Protein AF-A0A3N5J701-F1 (afdb_monomer_lite)

Sequence (202 aa):
VHRLDKETSGLIVVAKSDEAHRKLSSQFEKHDVHKKYIALVWGDVKGQSGEIVLPVGRHPVDRKKMSTKSRHGKDALTLWKVRERYGTATLLDIEIKTGRTHQIRVHLSERGYPVIGDTVYGNASKLQTIKDPALKAEIKSLQRQALHAAQLSFIHPQSGERVVFSAPLPEDLENLRALFRAAAPGYAGESGLQTWQDKLKG

Radius of gyration: 17.41 Å; chains: 1; bounding box: 42×39×50 Å

Foldseek 3Di:
DADDDPQAAEDDDDDPDPLQVVQVVVCQVVLVKKWKKKFKWFAFDPDFKDKQWAFWDQDPPDRVDIESPDPDGHTWMKIWGFQFDLRGITIIIIITSHHDVCRVQRRCLVVVTHFQLDPHSDDPVSLVVDPDPVLSVLSVVRNGGRMYRAKMWHQRSPPRDIDIDGDDRDPSSVVNVVVSCVNRVPRPDRPDPPDDPSPNDD

Structure (mmCIF, N/CA/C/O backbone):
data_AF-A0A3N5J701-F1
#
_entry.id   AF-A0A3N5J701-F1
#
loop_
_atom_site.group_PDB
_atom_site.id
_atom_site.type_symbol
_atom_site.label_atom_id
_atom_site.label_alt_id
_atom_site.label_comp_id
_atom_site.label_asym_id
_atom_site.label_entity_id
_atom_site.label_seq_id
_atom_site.pdbx_PDB_ins_code
_atom_site.Cartn_x
_atom_site.Cartn_y
_atom_site.Cartn_z
_atom_site.occupancy
_atom_site.B_iso_or_equiv
_atom_site.auth_seq_id
_atom_site.auth_comp_id
_atom_site.auth_asym_id
_atom_site.auth_atom_id
_atom_site.pdbx_PDB_model_num
ATOM 1 N N . VAL A 1 1 ? -7.086 -2.256 17.230 1.00 71.94 1 VAL A N 1
ATOM 2 C CA . VAL A 1 1 ? -7.136 -1.001 16.445 1.00 71.94 1 VAL A CA 1
ATOM 3 C C . VAL A 1 1 ? -6.593 -1.178 15.022 1.00 71.94 1 VAL A C 1
ATOM 5 O O . VAL A 1 1 ? -7.426 -1.478 14.191 1.00 71.94 1 VAL A O 1
ATOM 8 N N . HIS A 1 2 ? -5.293 -1.149 14.679 1.00 84.81 2 HIS A N 1
ATOM 9 C CA . HIS A 1 2 ? -4.827 -1.665 13.364 1.00 84.81 2 HIS A CA 1
ATOM 10 C C . HIS A 1 2 ? -3.330 -2.011 13.336 1.00 84.81 2 HIS A C 1
ATOM 12 O O . HIS A 1 2 ? -2.635 -1.819 14.328 1.00 84.81 2 HIS A O 1
ATOM 18 N N . ARG A 1 3 ? -2.842 -2.540 12.205 1.00 89.44 3 ARG A N 1
ATOM 19 C CA . ARG A 1 3 ? -1.417 -2.796 11.931 1.00 89.44 3 ARG A CA 1
ATOM 20 C C . ARG A 1 3 ? -1.045 -2.453 10.486 1.00 89.44 3 ARG A C 1
ATOM 22 O O . ARG A 1 3 ? -1.893 -2.583 9.603 1.00 89.44 3 ARG A O 1
ATOM 29 N N . LEU A 1 4 ? 0.215 -2.101 10.252 1.00 92.12 4 LEU A N 1
ATOM 30 C CA . LEU A 1 4 ? 0.840 -2.140 8.929 1.00 92.12 4 LEU A CA 1
ATOM 31 C C . LEU A 1 4 ? 1.727 -3.384 8.815 1.00 92.12 4 LEU A C 1
ATOM 33 O O . LEU A 1 4 ? 2.116 -3.989 9.819 1.00 92.12 4 LEU A O 1
ATOM 37 N N . ASP A 1 5 ? 2.017 -3.801 7.584 1.00 90.81 5 ASP A N 1
ATOM 38 C CA . ASP A 1 5 ? 3.086 -4.771 7.361 1.00 90.81 5 ASP A CA 1
ATOM 39 C C . ASP A 1 5 ? 4.426 -4.124 7.727 1.00 90.81 5 ASP A C 1
ATOM 41 O O . ASP A 1 5 ? 4.586 -2.920 7.553 1.00 90.81 5 ASP A O 1
ATOM 45 N N . LYS A 1 6 ? 5.387 -4.925 8.209 1.00 88.31 6 LYS A N 1
ATOM 46 C CA . LYS A 1 6 ? 6.670 -4.437 8.751 1.00 88.31 6 LYS A CA 1
ATOM 47 C C . LYS A 1 6 ? 7.359 -3.406 7.845 1.00 88.31 6 LYS A C 1
ATOM 49 O O . LYS A 1 6 ? 7.856 -2.402 8.327 1.00 88.31 6 LYS A O 1
ATOM 54 N N . GLU A 1 7 ? 7.332 -3.660 6.542 1.00 94.56 7 GLU A N 1
ATOM 55 C CA . GLU A 1 7 ? 8.032 -2.871 5.525 1.00 94.56 7 GLU A CA 1
ATOM 56 C C . GLU A 1 7 ? 7.089 -1.898 4.773 1.00 94.56 7 GLU A C 1
ATOM 58 O O . GLU A 1 7 ? 7.379 -1.431 3.674 1.00 94.56 7 GLU A O 1
ATOM 63 N N . THR A 1 8 ? 5.901 -1.619 5.322 1.00 95.69 8 THR A N 1
ATOM 64 C CA . THR A 1 8 ? 4.964 -0.604 4.811 1.00 95.69 8 THR A CA 1
ATOM 65 C C . THR A 1 8 ? 5.047 0.646 5.668 1.00 95.69 8 THR A C 1
ATOM 67 O O . THR A 1 8 ? 4.803 0.594 6.870 1.00 95.69 8 THR A O 1
ATOM 70 N N . SER A 1 9 ? 5.368 1.775 5.040 1.00 97.31 9 SER A N 1
ATOM 71 C CA . SER A 1 9 ? 5.459 3.070 5.714 1.00 97.31 9 SER A CA 1
ATOM 72 C C . SER A 1 9 ? 4.091 3.747 5.834 1.00 97.31 9 SER A C 1
ATOM 74 O O . SER A 1 9 ? 3.135 3.364 5.157 1.00 97.31 9 SER A O 1
ATOM 76 N N . GLY A 1 10 ? 4.004 4.791 6.659 1.00 97.19 10 GLY A N 1
ATOM 77 C CA . GLY A 1 10 ? 2.837 5.671 6.751 1.00 97.19 10 GLY A CA 1
ATOM 78 C C . GLY A 1 10 ? 2.100 5.588 8.083 1.00 97.19 10 GLY A C 1
ATOM 79 O O . GLY A 1 10 ? 2.678 5.250 9.114 1.00 97.19 10 GLY A O 1
ATOM 80 N N . LEU A 1 11 ? 0.825 5.967 8.058 1.00 96.81 11 LEU A N 1
ATOM 81 C CA . LEU A 1 11 ? 0.035 6.226 9.259 1.00 96.81 11 LEU A CA 1
ATOM 82 C C . LEU A 1 11 ? -0.286 4.958 10.056 1.00 96.81 11 LEU A C 1
ATOM 84 O O . LEU A 1 11 ? -0.824 3.991 9.517 1.00 96.81 11 LEU A O 1
ATOM 88 N N . ILE A 1 12 ? -0.056 5.034 11.370 1.00 95.38 12 ILE A N 1
ATOM 89 C CA . ILE A 1 12 ? -0.568 4.100 12.375 1.00 95.38 12 ILE A CA 1
ATOM 90 C C . ILE A 1 12 ? -1.333 4.890 13.439 1.00 95.38 12 ILE A C 1
ATOM 92 O O . ILE A 1 12 ? -0.918 5.981 13.817 1.00 95.38 12 ILE A O 1
ATOM 96 N N . VAL A 1 13 ? -2.443 4.339 13.942 1.00 94.69 13 VAL A N 1
ATOM 97 C CA . VAL A 1 13 ? -3.155 4.899 15.100 1.00 94.69 13 VAL A CA 1
ATOM 98 C C . VAL A 1 13 ? -2.955 3.993 16.308 1.00 94.69 13 VAL A C 1
ATOM 100 O O . VAL A 1 13 ? -3.178 2.781 16.238 1.00 94.69 13 VAL A O 1
ATOM 103 N N . VAL A 1 14 ? -2.537 4.594 17.421 1.00 95.00 14 VAL A N 1
ATOM 104 C CA . VAL A 1 14 ? -2.286 3.912 18.693 1.00 95.00 14 VAL A CA 1
ATOM 105 C C . VAL A 1 14 ? -3.194 4.523 19.751 1.00 95.00 14 VAL A C 1
ATOM 107 O O . VAL A 1 14 ? -3.173 5.729 19.981 1.00 95.00 14 VAL A O 1
ATOM 110 N N . ALA A 1 15 ? -4.013 3.686 20.385 1.00 95.19 15 ALA A N 1
ATOM 111 C CA . ALA A 1 15 ? -4.856 4.120 21.491 1.00 95.19 15 ALA A CA 1
ATOM 112 C C . ALA A 1 15 ? -4.012 4.296 22.760 1.00 95.19 15 ALA A C 1
ATOM 114 O O . ALA A 1 15 ? -3.232 3.412 23.104 1.00 95.19 15 ALA A O 1
ATOM 115 N N . LYS A 1 16 ? -4.198 5.422 23.460 1.00 95.00 16 LYS A N 1
ATOM 116 C CA . LYS A 1 16 ? -3.511 5.739 24.727 1.00 95.00 16 LYS A CA 1
ATOM 117 C C . LYS A 1 16 ? -4.358 5.460 25.977 1.00 95.00 16 LYS A C 1
ATOM 119 O O . LYS A 1 16 ? -3.901 5.713 27.084 1.00 95.00 16 LYS A O 1
ATOM 124 N N . SER A 1 17 ? 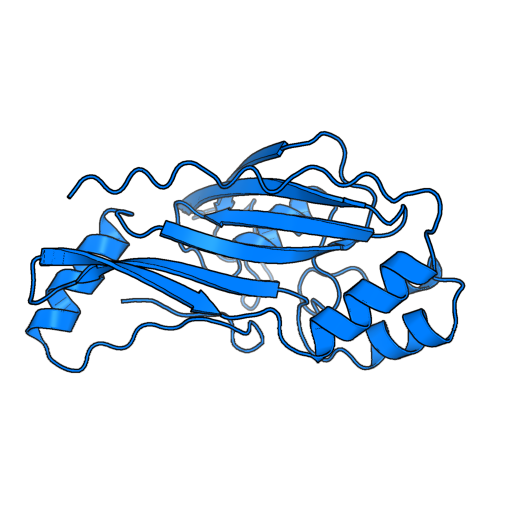-5.582 4.970 25.800 1.00 96.50 17 SER A N 1
ATOM 125 C CA . SER A 1 17 ? -6.490 4.567 26.876 1.00 96.50 17 SER A CA 1
ATOM 126 C C . SER A 1 17 ? -7.342 3.377 26.438 1.00 96.50 17 SER A C 1
ATOM 128 O O . SER A 1 17 ? -7.566 3.170 25.239 1.00 96.50 17 SER A O 1
ATOM 130 N N . ASP A 1 18 ? -7.850 2.615 27.405 1.00 96.25 18 ASP A N 1
ATOM 131 C CA . ASP A 1 18 ? -8.714 1.455 27.151 1.00 96.25 18 ASP A CA 1
ATOM 132 C C . ASP A 1 18 ? -10.018 1.843 26.457 1.00 96.25 18 ASP A C 1
ATOM 134 O O . ASP A 1 18 ? -10.491 1.143 25.560 1.00 96.25 18 ASP A O 1
ATOM 138 N N . GLU A 1 19 ? -10.593 2.985 26.832 1.00 95.94 19 GLU A N 1
ATOM 139 C CA . GLU A 1 19 ? -11.804 3.500 26.202 1.00 95.94 19 GLU A CA 1
ATOM 140 C C . GLU A 1 19 ? -11.564 3.813 24.720 1.00 95.94 19 GLU A C 1
ATOM 142 O O . GLU A 1 19 ? -12.317 3.357 23.854 1.00 95.94 19 GLU A O 1
ATOM 147 N N . ALA A 1 20 ? -10.471 4.522 24.411 1.00 96.81 20 ALA A N 1
ATOM 148 C CA . ALA A 1 20 ? -10.082 4.796 23.035 1.00 96.81 20 ALA A CA 1
ATOM 149 C C . ALA A 1 20 ? -9.808 3.499 22.268 1.00 96.81 20 ALA A C 1
ATOM 151 O O . ALA A 1 20 ? -10.223 3.366 21.117 1.00 96.81 20 ALA A O 1
ATOM 152 N N . HIS A 1 21 ? -9.165 2.519 22.908 1.00 96.62 21 HIS A N 1
ATOM 153 C CA . HIS A 1 21 ? -8.900 1.219 22.305 1.00 96.62 21 HIS A CA 1
ATOM 154 C C . HIS A 1 21 ? -10.195 0.500 21.918 1.00 96.62 21 HIS A C 1
ATOM 156 O O . HIS A 1 21 ? -10.315 0.054 20.778 1.00 96.62 21 HIS A O 1
ATOM 162 N N . ARG A 1 22 ? -11.171 0.405 22.830 1.00 96.31 22 ARG A N 1
ATOM 163 C CA . ARG A 1 22 ? -12.463 -0.259 22.578 1.00 96.31 22 ARG A CA 1
ATOM 164 C C . ARG A 1 22 ? -13.238 0.434 21.458 1.00 96.31 22 ARG A C 1
ATOM 166 O O . ARG A 1 22 ? -13.657 -0.230 20.510 1.00 96.31 22 ARG A O 1
ATOM 173 N N . LYS A 1 23 ? -13.375 1.764 21.525 1.00 96.75 23 LYS A N 1
ATOM 174 C CA . LYS A 1 23 ? -14.109 2.557 20.523 1.00 96.75 23 LYS A CA 1
ATOM 175 C C . LYS A 1 23 ? -13.472 2.464 19.139 1.00 96.75 23 LYS A C 1
ATOM 177 O O . LYS A 1 23 ? -14.173 2.210 18.163 1.00 96.75 23 LYS A O 1
ATOM 182 N N . LEU A 1 24 ? -12.149 2.612 19.048 1.00 96.38 24 LEU A N 1
ATOM 183 C CA . LEU A 1 24 ? -11.452 2.490 17.771 1.00 96.38 24 LEU A CA 1
ATOM 184 C C . LEU A 1 24 ? -11.513 1.055 17.237 1.00 96.38 24 LEU A C 1
ATOM 186 O O . LEU A 1 24 ? -11.818 0.868 16.066 1.00 96.38 24 LEU A O 1
ATOM 190 N N . SER A 1 25 ? -11.270 0.032 18.065 1.00 95.00 25 SER A N 1
ATOM 191 C CA . SER A 1 25 ? -11.367 -1.368 17.626 1.00 95.00 25 SER A CA 1
ATOM 192 C C . SER A 1 25 ? -12.755 -1.694 17.057 1.00 95.00 25 SER A C 1
ATOM 194 O O . SER A 1 25 ? -12.817 -2.293 15.988 1.00 95.00 25 SER A O 1
ATOM 196 N N . SER A 1 26 ? -13.840 -1.192 17.661 1.00 95.19 26 SER A N 1
ATOM 197 C CA . SER A 1 26 ? -15.197 -1.345 17.111 1.00 95.19 26 SER A CA 1
ATOM 198 C C . SER A 1 26 ? -15.361 -0.691 15.732 1.00 95.19 26 SER A C 1
ATOM 200 O O . SER A 1 26 ? -15.915 -1.315 14.830 1.00 95.19 26 SER A O 1
ATOM 202 N N . GLN A 1 27 ? -14.837 0.523 15.522 1.00 95.12 27 GLN A N 1
ATOM 203 C CA . GLN A 1 27 ? -14.871 1.174 14.202 1.00 95.12 27 GLN A CA 1
ATOM 204 C C . GLN A 1 27 ? -14.102 0.362 13.147 1.00 95.12 27 GLN A C 1
ATOM 206 O O . GLN A 1 27 ? -14.569 0.191 12.022 1.00 95.12 27 GLN A O 1
ATOM 211 N N . PHE A 1 28 ? -12.938 -0.192 13.503 1.00 92.31 28 PHE A N 1
ATOM 212 C CA . PHE A 1 28 ? -12.171 -1.056 12.600 1.00 92.31 28 PHE A CA 1
ATOM 213 C C . PHE A 1 28 ? -12.884 -2.375 12.288 1.00 92.31 28 PHE A C 1
ATOM 215 O O . PHE A 1 28 ? -12.788 -2.842 11.156 1.00 92.31 28 PHE A O 1
ATOM 222 N N . GLU A 1 29 ? -13.585 -2.968 13.254 1.00 91.19 29 GLU A N 1
ATOM 223 C CA . GLU A 1 29 ? -14.382 -4.187 13.066 1.00 91.19 29 GLU A CA 1
ATOM 224 C C . GLU A 1 29 ? -15.597 -3.950 12.165 1.00 91.19 29 GLU A C 1
ATOM 226 O O . GLU A 1 29 ? -15.891 -4.785 11.312 1.00 91.19 29 GLU A O 1
ATOM 231 N N . LYS A 1 30 ? -16.253 -2.793 12.303 1.00 92.25 30 LYS A N 1
ATOM 232 C CA . LYS A 1 30 ? -17.389 -2.367 11.468 1.00 92.25 30 LYS A CA 1
ATOM 233 C C . LYS A 1 30 ? -16.985 -1.850 10.086 1.00 92.25 30 LYS A C 1
ATOM 235 O O . LYS A 1 30 ? -17.845 -1.639 9.243 1.00 92.25 30 LYS A O 1
ATOM 240 N N . HIS A 1 31 ? -15.682 -1.695 9.844 1.00 89.38 31 HIS A N 1
ATOM 241 C CA . HIS A 1 31 ? -15.119 -1.093 8.633 1.00 89.38 31 HIS A CA 1
ATOM 242 C C . HIS A 1 31 ? -15.492 0.394 8.437 1.00 89.38 31 HIS A C 1
ATOM 244 O O . HIS A 1 31 ? -15.414 0.905 7.321 1.00 89.38 31 HIS A O 1
ATOM 250 N N . ASP A 1 32 ? -15.780 1.112 9.527 1.00 89.62 32 ASP A N 1
ATOM 251 C CA . ASP A 1 32 ? -16.083 2.555 9.559 1.00 89.62 32 ASP A CA 1
ATOM 252 C C . ASP A 1 32 ? -14.809 3.425 9.545 1.00 89.62 32 ASP A C 1
ATOM 254 O O . ASP A 1 32 ? -14.805 4.581 9.958 1.00 89.62 32 ASP A O 1
ATOM 258 N N . VAL A 1 33 ? -13.680 2.861 9.116 1.00 93.06 33 VAL A N 1
ATOM 259 C CA . VAL A 1 33 ? -12.391 3.554 9.039 1.00 93.06 33 VAL A CA 1
ATOM 260 C C . VAL A 1 33 ? -11.940 3.567 7.593 1.00 93.06 33 VAL A C 1
ATOM 262 O O . VAL A 1 33 ? -11.742 2.507 6.989 1.00 93.06 33 VAL A O 1
ATOM 265 N N . HIS A 1 34 ? -11.690 4.756 7.052 1.00 94.44 34 HIS A N 1
ATOM 266 C CA . HIS A 1 34 ? -11.163 4.884 5.702 1.00 94.44 34 HIS A CA 1
ATOM 267 C C . HIS A 1 34 ? -9.643 4.906 5.737 1.00 94.44 34 HIS A C 1
ATOM 269 O O . HIS A 1 34 ? -9.008 5.649 6.486 1.00 94.44 34 HIS A O 1
ATOM 275 N N . LYS A 1 35 ? -9.054 4.056 4.898 1.00 95.56 35 LYS A N 1
ATOM 276 C CA . LYS A 1 35 ? -7.608 3.902 4.765 1.00 95.56 35 LYS A CA 1
ATOM 277 C C . LYS A 1 35 ? -7.255 4.038 3.297 1.00 95.56 35 LYS A C 1
ATOM 279 O O . LYS A 1 35 ? -7.713 3.223 2.489 1.00 95.56 35 LYS A O 1
ATOM 284 N N . LYS A 1 36 ? -6.433 5.033 2.967 1.00 97.25 36 LYS A N 1
ATOM 285 C CA . LYS A 1 36 ? -5.885 5.200 1.622 1.00 97.25 36 LYS A CA 1
ATOM 286 C C . LYS A 1 36 ? -4.390 4.952 1.622 1.00 97.25 36 LYS A C 1
ATOM 288 O O . LYS A 1 36 ? -3.667 5.380 2.521 1.00 97.25 36 LYS A O 1
ATOM 293 N N . TYR A 1 37 ? -3.951 4.271 0.582 1.00 98.50 37 TYR A N 1
ATOM 294 C CA . TYR A 1 37 ? -2.574 3.910 0.342 1.00 98.50 37 TYR A CA 1
ATOM 295 C C . TYR A 1 37 ? -2.144 4.430 -1.019 1.00 98.50 37 TYR A C 1
ATOM 297 O O . TYR A 1 37 ? -2.956 4.552 -1.933 1.00 98.50 37 TYR A O 1
ATOM 305 N N . ILE A 1 38 ? -0.852 4.683 -1.151 1.00 98.56 38 ILE A N 1
ATOM 306 C CA . ILE A 1 38 ? -0.197 4.884 -2.436 1.00 98.56 38 ILE A CA 1
ATOM 307 C C . ILE A 1 38 ? 0.673 3.657 -2.680 1.00 98.56 38 ILE A C 1
ATOM 309 O O . ILE A 1 38 ? 1.396 3.224 -1.776 1.00 98.56 38 ILE A O 1
ATOM 313 N N . ALA A 1 39 ? 0.591 3.085 -3.877 1.00 98.56 39 ALA A N 1
ATOM 314 C CA . ALA A 1 39 ? 1.435 1.965 -4.270 1.00 98.56 39 ALA A CA 1
ATOM 315 C C . ALA A 1 39 ? 2.041 2.186 -5.650 1.00 98.56 39 ALA A C 1
ATOM 317 O O . ALA A 1 39 ? 1.331 2.530 -6.593 1.00 98.56 39 ALA A O 1
ATOM 318 N N . LEU A 1 40 ? 3.336 1.920 -5.777 1.00 98.25 40 LEU A N 1
ATOM 319 C CA . LEU A 1 40 ? 3.988 1.815 -7.071 1.00 98.25 40 LEU A CA 1
ATOM 320 C C . LEU A 1 40 ? 4.030 0.341 -7.474 1.00 98.25 40 LEU A C 1
ATOM 322 O O . LEU A 1 40 ? 4.591 -0.501 -6.765 1.00 98.25 40 LEU A O 1
ATOM 326 N N . VAL A 1 41 ? 3.397 0.022 -8.597 1.00 98.31 41 VAL A N 1
ATOM 327 C CA . VAL A 1 41 ? 3.240 -1.350 -9.082 1.00 98.31 41 VAL A CA 1
ATOM 328 C C . VAL A 1 41 ? 3.932 -1.548 -10.412 1.00 98.31 41 VAL A C 1
ATOM 330 O O . VAL A 1 41 ? 4.062 -0.627 -11.216 1.00 98.31 41 VAL A O 1
ATOM 333 N N . TRP A 1 42 ? 4.345 -2.781 -10.663 1.00 97.69 42 TRP A N 1
ATOM 334 C CA . TRP A 1 42 ? 4.870 -3.174 -11.956 1.00 97.69 42 TRP A CA 1
ATOM 335 C C . TRP A 1 42 ? 3.780 -3.264 -13.024 1.00 97.69 42 TRP A C 1
ATOM 337 O O . TRP A 1 42 ? 2.736 -3.861 -12.786 1.00 97.69 42 TRP A O 1
ATOM 347 N N . GLY A 1 43 ? 4.105 -2.846 -14.246 1.00 94.50 43 GLY A N 1
ATOM 348 C CA . GLY A 1 43 ? 3.254 -2.908 -15.433 1.00 94.50 43 GLY A CA 1
ATOM 349 C C . GLY A 1 43 ? 2.428 -1.644 -15.669 1.00 94.50 43 GLY A C 1
ATOM 350 O O . GLY A 1 43 ? 2.272 -0.802 -14.786 1.00 94.50 43 GLY A O 1
ATOM 351 N N . ASP A 1 44 ? 1.887 -1.539 -16.879 1.00 94.25 44 ASP A N 1
ATOM 352 C CA . ASP A 1 44 ? 0.899 -0.531 -17.259 1.00 94.25 44 ASP A CA 1
ATOM 353 C C . ASP A 1 44 ? -0.512 -1.034 -16.914 1.00 94.25 44 ASP A C 1
ATOM 355 O O . ASP A 1 44 ? -1.068 -1.910 -17.592 1.00 94.25 44 ASP A O 1
ATOM 359 N N . VAL A 1 45 ? -1.066 -0.523 -15.811 1.00 95.31 45 VAL A N 1
ATOM 360 C CA . VAL A 1 45 ? -2.395 -0.912 -15.326 1.00 95.31 45 VAL A CA 1
ATOM 361 C C . VAL A 1 45 ? -3.456 -0.404 -16.297 1.00 95.31 45 VAL A C 1
ATOM 363 O O . VAL A 1 45 ? -3.568 0.796 -16.575 1.00 95.31 45 VAL A O 1
ATOM 366 N N . LYS A 1 46 ? -4.263 -1.332 -16.814 1.00 92.94 46 LYS A N 1
ATOM 367 C CA . LYS A 1 46 ? -5.334 -1.024 -17.765 1.00 92.94 46 LYS A CA 1
ATOM 368 C C . LYS A 1 46 ? -6.573 -0.491 -17.038 1.00 92.94 46 LYS A C 1
ATOM 370 O O . LYS A 1 46 ? -6.949 -1.014 -15.995 1.00 92.94 46 LYS A O 1
ATOM 375 N N . GLY A 1 47 ? -7.214 0.529 -17.615 1.00 92.94 47 GLY A N 1
ATOM 376 C CA . GLY A 1 47 ? -8.370 1.220 -17.021 1.00 92.94 47 GLY A CA 1
ATOM 377 C C . GLY A 1 47 ? -7.983 2.303 -16.004 1.00 92.94 47 GLY A C 1
ATOM 378 O O . GLY A 1 47 ? -6.871 2.317 -15.491 1.00 92.94 47 GLY A O 1
ATOM 379 N N . GLN A 1 48 ? -8.873 3.261 -15.727 1.00 93.62 48 GLN A N 1
ATOM 380 C CA . GLN A 1 48 ? -8.560 4.376 -14.811 1.00 93.62 48 GLN A CA 1
ATOM 381 C C . GLN A 1 48 ? -8.808 4.046 -13.339 1.00 93.62 48 GLN A C 1
ATOM 383 O O . GLN A 1 48 ? -8.158 4.608 -12.463 1.00 93.62 48 GLN A O 1
ATOM 388 N N . SER A 1 49 ? -9.721 3.127 -13.057 1.00 96.25 49 SER A N 1
ATOM 389 C CA . SER A 1 49 ? -10.030 2.653 -11.714 1.00 96.25 49 SER A CA 1
ATOM 390 C C . SER A 1 49 ? -10.656 1.267 -11.781 1.00 96.25 49 SER A C 1
ATOM 392 O O . SER A 1 49 ? -11.051 0.796 -12.851 1.00 96.25 49 SER A O 1
ATOM 394 N N . GLY A 1 50 ? -10.754 0.614 -10.631 1.00 95.62 50 GLY A N 1
ATOM 395 C CA . GLY A 1 50 ? -11.450 -0.653 -10.512 1.00 95.62 50 GLY A CA 1
ATOM 396 C C . GLY A 1 50 ? -11.452 -1.188 -9.091 1.00 95.62 50 GLY A C 1
ATOM 397 O O . GLY A 1 50 ? -10.992 -0.545 -8.144 1.00 95.62 50 GLY A O 1
ATOM 398 N N . GLU A 1 51 ? -11.961 -2.406 -8.965 1.00 97.31 51 GLU A N 1
ATOM 399 C CA . GLU A 1 51 ? -12.049 -3.118 -7.701 1.00 97.31 51 GLU A CA 1
ATOM 400 C C . GLU A 1 51 ? -11.494 -4.539 -7.805 1.00 97.31 51 GLU A C 1
ATOM 402 O O . GLU A 1 51 ? -11.480 -5.185 -8.862 1.00 97.31 51 GLU A O 1
ATOM 407 N N . ILE A 1 52 ? -10.992 -5.020 -6.674 1.00 97.69 52 ILE A N 1
ATOM 408 C CA . ILE A 1 52 ? -10.534 -6.390 -6.493 1.00 97.69 52 ILE A CA 1
ATOM 409 C C . ILE A 1 52 ? -11.288 -6.958 -5.296 1.00 97.69 52 ILE A C 1
ATOM 411 O O . ILE A 1 52 ? -10.933 -6.681 -4.146 1.00 97.69 52 ILE A O 1
ATOM 415 N N . VAL A 1 53 ? -12.325 -7.739 -5.606 1.00 97.50 53 VAL A N 1
ATOM 416 C CA . VAL A 1 53 ? -13.135 -8.515 -4.661 1.00 97.50 53 VAL A CA 1
ATOM 417 C C . VAL A 1 53 ? -12.645 -9.958 -4.720 1.00 97.50 53 VAL A C 1
ATOM 419 O O . VAL A 1 53 ? -13.058 -10.734 -5.577 1.00 97.50 53 VAL A O 1
ATOM 422 N N . LEU A 1 54 ? -11.686 -10.298 -3.866 1.00 97.25 54 LEU A N 1
ATOM 423 C CA . LEU A 1 54 ? -11.151 -11.653 -3.743 1.00 97.25 54 LEU A CA 1
ATOM 424 C C . LEU A 1 54 ? -10.947 -11.943 -2.256 1.00 97.25 54 LEU A C 1
ATOM 426 O O . LEU A 1 54 ? -10.547 -11.043 -1.519 1.00 97.25 54 LEU A O 1
ATOM 430 N N . PRO A 1 55 ? -11.214 -13.166 -1.777 1.00 97.31 55 PRO A N 1
ATOM 431 C CA . PRO A 1 55 ? -10.945 -13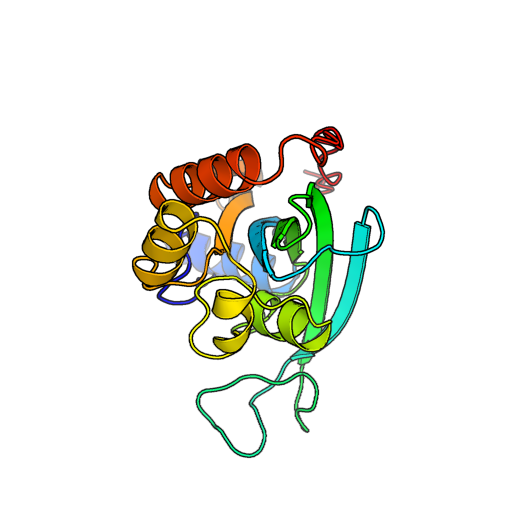.492 -0.388 1.00 97.31 55 PRO A CA 1
ATOM 432 C C . PRO A 1 55 ? -9.434 -13.483 -0.143 1.00 97.31 55 PRO A C 1
ATOM 434 O O . PRO A 1 55 ? -8.648 -13.749 -1.043 1.00 97.31 55 PRO A O 1
ATOM 437 N N . VAL A 1 56 ? -8.999 -13.216 1.085 1.00 97.62 56 VAL A N 1
ATOM 438 C CA . VAL A 1 56 ? -7.590 -13.320 1.484 1.00 97.62 56 VAL A CA 1
ATOM 439 C C . VAL A 1 56 ? -7.489 -14.220 2.700 1.00 97.62 56 VAL A C 1
ATOM 441 O O . VAL A 1 56 ? -8.103 -13.971 3.739 1.00 97.62 56 VAL A O 1
ATOM 444 N N . GLY A 1 57 ? -6.688 -15.272 2.580 1.00 96.25 57 GLY A N 1
ATOM 445 C CA . GLY A 1 57 ? -6.406 -16.203 3.666 1.00 96.25 57 GLY A CA 1
ATOM 446 C C . GLY A 1 57 ? -4.968 -16.689 3.637 1.00 96.25 57 GLY A C 1
ATOM 447 O O . GLY A 1 57 ? -4.175 -16.298 2.781 1.00 96.25 57 GLY A O 1
ATOM 448 N N . ARG A 1 58 ? -4.614 -17.540 4.597 1.00 96.12 58 ARG A N 1
ATOM 449 C CA . ARG A 1 58 ? -3.278 -18.138 4.661 1.00 96.12 58 ARG A CA 1
ATOM 450 C C . ARG A 1 58 ? -3.037 -18.985 3.408 1.00 96.12 58 ARG A C 1
ATOM 452 O O . ARG A 1 58 ? -3.926 -19.734 2.997 1.00 96.12 58 ARG A O 1
ATOM 459 N N . HIS A 1 59 ? -1.861 -18.870 2.801 1.00 94.69 59 HIS A N 1
ATOM 460 C CA . HIS A 1 59 ? -1.507 -19.698 1.653 1.00 94.69 59 HIS A CA 1
ATOM 461 C C . HIS A 1 59 ? -1.450 -21.187 2.076 1.00 94.69 59 HIS A C 1
ATOM 463 O O . HIS A 1 59 ? -0.954 -21.483 3.165 1.00 94.69 59 HIS A O 1
ATOM 469 N N . PRO A 1 60 ? -1.973 -22.129 1.261 1.00 87.81 60 PRO A N 1
ATOM 470 C CA . PRO A 1 60 ? -2.178 -23.525 1.674 1.00 87.81 60 PRO A CA 1
ATOM 471 C C . PRO A 1 60 ? -0.881 -24.289 1.976 1.00 87.81 60 PRO A C 1
ATOM 473 O O . PRO A 1 60 ? -0.880 -25.169 2.830 1.00 87.81 60 PRO A O 1
ATOM 476 N N . VAL A 1 61 ? 0.212 -23.940 1.289 1.00 90.06 61 VAL A N 1
ATOM 477 C CA . VAL A 1 61 ? 1.538 -24.567 1.456 1.00 90.06 61 VAL A CA 1
ATOM 478 C C . VAL A 1 61 ? 2.494 -23.647 2.225 1.00 90.06 61 VAL A C 1
ATOM 480 O O . VAL A 1 61 ? 2.896 -23.952 3.344 1.00 90.06 61 VAL A O 1
ATOM 483 N N . ASP A 1 62 ? 2.826 -22.480 1.662 1.00 90.12 62 ASP A N 1
ATOM 484 C CA . ASP A 1 62 ? 3.709 -21.503 2.309 1.00 90.12 62 ASP A CA 1
ATOM 485 C C . ASP A 1 62 ? 3.009 -20.695 3.418 1.00 90.12 62 ASP A C 1
ATOM 487 O O . ASP A 1 62 ? 2.353 -19.684 3.174 1.00 90.12 62 ASP A O 1
ATOM 491 N N . ARG A 1 63 ? 3.206 -21.088 4.679 1.00 85.69 63 ARG A N 1
ATOM 492 C CA . ARG A 1 63 ? 2.585 -20.418 5.836 1.00 85.69 63 ARG A CA 1
ATOM 493 C C . ARG A 1 63 ? 3.042 -18.965 6.051 1.00 85.69 63 ARG A C 1
ATOM 495 O O . ARG A 1 63 ? 2.379 -18.230 6.786 1.00 85.69 63 ARG A O 1
ATOM 502 N N . LYS A 1 64 ? 4.133 -18.504 5.432 1.00 84.31 64 LYS A N 1
ATOM 503 C CA . LYS A 1 64 ? 4.559 -17.095 5.519 1.00 84.31 64 LYS A CA 1
ATOM 504 C C . LYS A 1 64 ? 3.786 -16.200 4.543 1.00 84.31 64 LYS A C 1
ATOM 506 O O . LYS A 1 64 ? 3.779 -14.981 4.720 1.00 84.31 64 LYS A O 1
ATOM 511 N N . LYS A 1 65 ? 3.084 -16.789 3.569 1.00 92.12 65 LYS A N 1
ATOM 512 C CA . LYS A 1 65 ? 2.310 -16.081 2.545 1.00 92.12 65 LYS A CA 1
ATOM 513 C C . LYS A 1 65 ? 0.810 -16.101 2.819 1.00 92.12 65 LYS A C 1
ATOM 515 O O . LYS A 1 65 ? 0.257 -16.969 3.496 1.00 92.12 65 LYS A O 1
ATOM 520 N N . MET A 1 66 ? 0.148 -15.112 2.245 1.00 95.69 66 MET A N 1
ATOM 521 C CA . MET A 1 66 ? -1.295 -15.019 2.102 1.00 95.69 66 MET A CA 1
ATOM 522 C C . MET A 1 66 ? -1.648 -15.323 0.640 1.00 95.69 66 MET A C 1
ATOM 524 O O . MET A 1 66 ? -0.797 -15.240 -0.244 1.00 95.69 66 MET A O 1
ATOM 528 N N . SER A 1 67 ? -2.882 -15.734 0.382 1.00 95.31 67 SER A N 1
ATOM 529 C CA . SER A 1 67 ? -3.341 -16.151 -0.939 1.00 95.31 67 SER A CA 1
ATOM 530 C C . SER A 1 67 ? -4.822 -15.852 -1.117 1.00 95.31 67 SER A C 1
ATOM 532 O O . SER A 1 67 ? -5.600 -15.933 -0.162 1.00 95.31 67 SER A O 1
ATOM 534 N N . THR A 1 68 ? -5.189 -15.568 -2.363 1.00 95.12 68 THR A N 1
ATOM 535 C CA . THR A 1 68 ? -6.573 -15.469 -2.838 1.00 95.12 68 THR A CA 1
ATOM 536 C C . THR A 1 68 ? -7.261 -16.828 -2.980 1.00 95.12 68 THR A C 1
ATOM 538 O O . THR A 1 68 ? -8.481 -16.912 -3.007 1.00 95.12 68 THR A O 1
ATOM 541 N N . LYS A 1 69 ? -6.479 -17.914 -3.014 1.00 93.38 69 LYS A N 1
ATOM 542 C CA . LYS A 1 69 ? -6.933 -19.301 -3.219 1.00 93.38 69 LYS A CA 1
ATOM 543 C C . LYS A 1 69 ? -6.957 -20.102 -1.914 1.00 93.38 69 LYS A C 1
ATOM 545 O O . LYS A 1 69 ? -6.854 -21.327 -1.911 1.00 93.38 69 LYS A O 1
ATOM 550 N N . SER A 1 70 ? -7.008 -19.410 -0.778 1.00 91.44 70 SER A N 1
ATOM 551 C CA . SER A 1 70 ? -7.029 -20.048 0.537 1.00 91.44 70 SER A CA 1
ATOM 552 C C . SER A 1 70 ? -8.361 -20.755 0.783 1.00 91.44 70 SER A C 1
ATOM 554 O O . SER A 1 70 ? -9.416 -20.169 0.559 1.00 91.44 70 SER A O 1
ATOM 556 N N . ARG A 1 71 ? -8.320 -21.975 1.339 1.00 87.88 71 ARG A N 1
ATOM 557 C CA . ARG A 1 71 ? -9.527 -22.719 1.755 1.00 87.88 71 ARG A CA 1
ATOM 558 C C . ARG A 1 71 ? -10.348 -21.990 2.827 1.00 87.88 71 ARG A C 1
ATOM 560 O O . ARG A 1 71 ? -11.547 -22.204 2.924 1.00 87.88 71 ARG A O 1
ATOM 567 N N . HIS A 1 72 ? -9.699 -21.136 3.619 1.00 91.00 72 HIS A N 1
ATOM 568 C CA . HIS A 1 72 ? -10.320 -20.342 4.685 1.00 91.00 72 HIS A CA 1
ATOM 569 C C . HIS A 1 72 ? -10.034 -18.846 4.488 1.00 91.00 72 HIS A C 1
ATOM 571 O O . HIS A 1 72 ? -9.642 -18.136 5.419 1.00 91.00 72 HIS A O 1
ATOM 577 N N . GLY A 1 73 ? -10.147 -18.378 3.243 1.00 92.31 73 GLY A N 1
ATOM 578 C CA . GLY A 1 73 ? -10.049 -16.960 2.921 1.00 92.31 73 GLY A CA 1
ATOM 579 C C . GLY A 1 73 ? -11.200 -16.162 3.532 1.00 92.31 73 GLY A C 1
ATOM 580 O O . GLY A 1 73 ? -12.322 -16.648 3.623 1.00 92.31 73 GLY A O 1
ATOM 581 N N . LYS A 1 74 ? -10.912 -14.936 3.972 1.00 95.88 74 LYS A N 1
ATOM 582 C CA . LYS A 1 74 ? -11.932 -13.976 4.413 1.00 95.88 74 LYS A CA 1
ATOM 583 C C . LYS A 1 74 ? -12.130 -12.927 3.338 1.00 95.88 74 LYS A C 1
ATOM 585 O O . LYS A 1 74 ? -11.135 -12.479 2.768 1.00 95.88 74 LYS A O 1
ATOM 590 N N . ASP A 1 75 ? -13.364 -12.478 3.146 1.00 96.50 75 ASP A N 1
ATOM 591 C CA . ASP A 1 75 ? -13.676 -11.449 2.157 1.00 96.50 75 ASP A CA 1
ATOM 592 C C . ASP A 1 75 ? -12.789 -10.221 2.326 1.00 96.50 75 ASP A C 1
ATOM 594 O O . ASP A 1 75 ? -12.518 -9.752 3.451 1.00 96.50 75 ASP A O 1
ATOM 598 N N . ALA A 1 76 ? -12.308 -9.743 1.182 1.00 97.00 76 ALA A N 1
ATOM 599 C CA . ALA A 1 76 ? -11.464 -8.580 1.086 1.00 97.00 76 ALA A CA 1
ATOM 600 C C . ALA A 1 76 ? -11.811 -7.748 -0.150 1.00 97.00 76 ALA A C 1
ATOM 602 O O . ALA A 1 76 ? -12.022 -8.270 -1.244 1.00 97.00 76 ALA A O 1
ATOM 603 N N . LEU A 1 77 ? -11.836 -6.431 0.043 1.00 97.31 77 LEU A N 1
ATOM 604 C CA . LEU A 1 77 ? -12.126 -5.457 -1.001 1.00 97.31 77 LEU A CA 1
ATOM 605 C C . LEU A 1 77 ? -11.043 -4.383 -1.027 1.00 97.31 77 LEU A C 1
ATOM 607 O O . LEU A 1 77 ? -10.812 -3.678 -0.035 1.00 97.31 77 LEU A O 1
ATOM 611 N N . THR A 1 78 ? -10.404 -4.279 -2.188 1.00 98.31 78 THR A N 1
ATOM 612 C CA . THR A 1 78 ? -9.423 -3.251 -2.533 1.00 98.31 78 THR A CA 1
ATOM 613 C C . THR A 1 78 ? -9.933 -2.481 -3.746 1.00 98.31 78 THR A C 1
ATOM 615 O O . THR A 1 78 ? -10.097 -3.061 -4.818 1.00 98.31 78 THR A O 1
ATOM 618 N N . LEU A 1 79 ? -10.169 -1.186 -3.576 1.00 98.19 79 LEU A N 1
ATOM 619 C CA . LEU A 1 79 ? -10.447 -0.241 -4.651 1.00 98.19 79 LEU A CA 1
ATOM 620 C C . LEU A 1 79 ? -9.130 0.398 -5.078 1.00 98.19 79 LEU A C 1
ATOM 622 O O . LEU A 1 79 ? -8.282 0.695 -4.235 1.00 98.19 79 LEU A O 1
ATOM 626 N N . TRP A 1 80 ? -8.948 0.613 -6.372 1.00 97.75 80 TRP A N 1
ATOM 627 C CA . TRP A 1 80 ? -7.752 1.255 -6.901 1.00 97.75 80 TRP A CA 1
ATOM 628 C C . TRP A 1 80 ? -8.115 2.250 -7.993 1.00 97.75 80 TRP A C 1
ATOM 630 O O . TRP A 1 80 ? -9.113 2.108 -8.701 1.00 97.75 80 TRP A O 1
ATOM 640 N N . LYS A 1 81 ? -7.290 3.280 -8.113 1.00 96.69 81 LYS A N 1
ATOM 641 C CA . LYS A 1 81 ? -7.352 4.291 -9.155 1.00 96.69 81 LYS A CA 1
ATOM 642 C C . LYS A 1 81 ? -5.936 4.563 -9.635 1.00 96.69 81 LYS A C 1
ATOM 644 O O . LYS A 1 81 ? -5.013 4.659 -8.828 1.00 96.69 81 LYS A O 1
ATOM 649 N N . VAL A 1 82 ? -5.760 4.666 -10.945 1.00 96.44 82 VAL A N 1
ATOM 650 C CA . VAL A 1 82 ? -4.486 5.106 -11.504 1.00 96.44 82 VAL A CA 1
ATOM 651 C C . VAL A 1 82 ? -4.282 6.566 -11.144 1.00 96.44 82 VAL A C 1
ATOM 653 O O . VAL A 1 82 ? -5.178 7.383 -11.334 1.00 96.44 82 VAL A O 1
ATOM 656 N N . ARG A 1 83 ? -3.108 6.860 -10.591 1.00 94.50 83 ARG A N 1
ATOM 657 C CA . ARG A 1 83 ? -2.627 8.216 -10.355 1.00 94.50 83 ARG A CA 1
ATOM 658 C C . ARG A 1 83 ? -1.706 8.657 -11.488 1.00 94.50 83 ARG A C 1
ATOM 660 O O . ARG A 1 83 ? -1.815 9.784 -11.952 1.00 94.50 83 ARG A O 1
ATOM 667 N N . GLU A 1 84 ? -0.809 7.773 -11.925 1.00 94.50 84 GLU A N 1
ATOM 668 C CA . GLU A 1 84 ? 0.159 8.058 -12.988 1.00 94.50 84 GLU A CA 1
ATOM 669 C C . GLU A 1 84 ? 0.689 6.760 -13.615 1.00 94.50 84 GLU A C 1
ATOM 671 O O . GLU A 1 84 ? 0.793 5.740 -12.931 1.00 94.50 84 GLU A O 1
ATOM 676 N N . ARG A 1 85 ? 1.035 6.783 -14.907 1.00 95.00 85 ARG A N 1
ATOM 677 C CA . ARG A 1 85 ? 1.606 5.642 -15.644 1.00 95.00 85 ARG A CA 1
ATOM 678 C C . ARG A 1 85 ? 3.012 5.961 -16.130 1.00 95.00 85 ARG A C 1
ATOM 680 O O . ARG A 1 85 ? 3.302 7.098 -16.472 1.00 95.00 85 ARG A O 1
ATOM 687 N N . TYR A 1 86 ? 3.837 4.924 -16.244 1.00 94.31 86 TYR A N 1
ATOM 688 C CA . TYR A 1 86 ? 5.2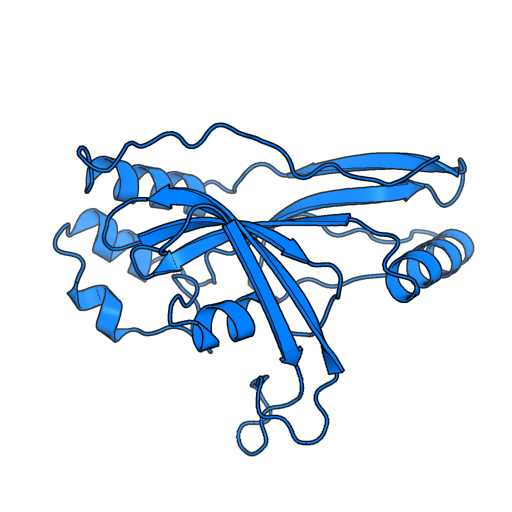19 5.012 -16.733 1.00 94.31 86 TYR A CA 1
ATOM 689 C C . TYR A 1 86 ? 5.536 3.936 -17.789 1.00 94.31 86 TYR A C 1
ATOM 691 O O . TYR A 1 86 ? 6.697 3.631 -18.062 1.00 94.31 86 TYR A O 1
ATOM 699 N N . GLY A 1 87 ? 4.509 3.265 -18.325 1.00 91.25 87 GLY A N 1
ATOM 700 C CA . GLY A 1 87 ? 4.620 2.137 -19.260 1.00 91.25 87 GLY A CA 1
ATOM 701 C C . GLY A 1 87 ? 5.085 0.823 -18.611 1.00 91.25 87 GLY A C 1
ATOM 702 O O . GLY A 1 87 ? 4.427 -0.207 -18.735 1.00 91.25 87 GLY A O 1
ATOM 703 N N . THR A 1 88 ? 6.199 0.835 -17.877 1.00 93.19 88 THR A N 1
ATOM 704 C CA . THR A 1 88 ? 6.718 -0.350 -17.157 1.00 93.19 88 THR A CA 1
ATOM 705 C C . THR A 1 88 ? 6.257 -0.434 -15.704 1.00 93.19 88 THR A C 1
ATOM 707 O O . THR A 1 88 ? 6.378 -1.491 -15.083 1.00 93.19 88 THR A O 1
ATOM 710 N N . ALA A 1 89 ? 5.694 0.652 -15.180 1.00 96.12 89 ALA A N 1
ATOM 711 C CA . ALA A 1 89 ? 5.147 0.766 -13.838 1.00 96.12 89 ALA A CA 1
ATOM 712 C C . ALA A 1 89 ? 3.938 1.710 -13.828 1.00 96.12 89 ALA A C 1
ATOM 714 O O . ALA A 1 89 ? 3.736 2.493 -14.760 1.00 96.12 89 ALA A O 1
ATOM 715 N N . THR A 1 90 ? 3.152 1.648 -12.757 1.00 97.25 90 THR A N 1
ATOM 716 C CA . THR A 1 90 ? 2.005 2.530 -12.517 1.00 97.25 90 THR A CA 1
ATOM 717 C C . THR A 1 90 ? 1.968 2.934 -11.046 1.00 97.25 90 THR A C 1
ATOM 719 O O . THR A 1 90 ? 2.149 2.095 -10.163 1.00 97.25 90 THR A O 1
ATOM 722 N N . LEU A 1 91 ? 1.711 4.209 -10.769 1.00 98.00 91 LEU A N 1
ATOM 723 C CA . LEU A 1 91 ? 1.409 4.714 -9.435 1.00 98.00 91 LEU A CA 1
ATOM 724 C C . LEU A 1 91 ? -0.103 4.648 -9.203 1.00 98.00 91 LEU A C 1
ATOM 726 O O . LEU A 1 91 ? -0.885 5.187 -9.989 1.00 98.00 91 LEU A O 1
ATOM 730 N N . LEU A 1 92 ? -0.515 3.991 -8.123 1.00 98.12 92 LEU A N 1
ATOM 731 C CA . LEU A 1 92 ? -1.914 3.780 -7.766 1.00 98.12 92 LEU A CA 1
ATOM 732 C C . LEU A 1 92 ? -2.278 4.499 -6.470 1.00 98.12 92 LEU A C 1
ATOM 734 O O . LEU A 1 92 ? -1.556 4.411 -5.476 1.00 98.12 92 LEU A O 1
ATOM 738 N N . ASP A 1 93 ? -3.457 5.112 -6.477 1.00 98.19 93 ASP A N 1
ATOM 739 C CA . ASP A 1 93 ? -4.237 5.404 -5.282 1.00 98.19 93 ASP A CA 1
ATOM 740 C C . ASP A 1 93 ? -5.084 4.187 -4.925 1.00 98.19 93 ASP A C 1
ATOM 742 O O . ASP A 1 93 ? -5.811 3.658 -5.765 1.00 98.19 93 ASP A O 1
ATOM 746 N N . ILE A 1 94 ? -5.012 3.739 -3.677 1.00 98.25 94 ILE A N 1
ATOM 747 C CA . ILE A 1 94 ? -5.678 2.523 -3.213 1.00 98.25 94 ILE A CA 1
ATOM 748 C C . ILE A 1 94 ? -6.517 2.836 -1.985 1.00 98.25 94 ILE A C 1
ATOM 750 O O . ILE A 1 94 ? -6.033 3.451 -1.044 1.00 98.25 94 ILE A O 1
ATOM 754 N N . GLU A 1 95 ? -7.750 2.347 -1.949 1.00 97.25 95 GLU A N 1
ATOM 755 C CA . GLU A 1 95 ? -8.591 2.345 -0.756 1.00 97.25 95 GLU A CA 1
ATOM 756 C C . GLU A 1 95 ? -8.950 0.903 -0.389 1.00 97.25 95 GLU A C 1
ATOM 758 O O . GLU A 1 95 ? -9.388 0.123 -1.233 1.00 97.25 95 GLU A O 1
ATOM 763 N N . ILE A 1 96 ? -8.784 0.532 0.882 1.00 96.12 96 ILE A N 1
ATOM 764 C CA . ILE A 1 96 ? -9.198 -0.791 1.370 1.00 96.12 96 ILE A CA 1
ATOM 765 C C . ILE A 1 96 ? -10.410 -0.662 2.283 1.00 96.12 96 ILE A C 1
ATOM 767 O O . ILE A 1 96 ? -10.392 0.083 3.263 1.00 96.12 96 ILE A O 1
ATOM 771 N N . LYS A 1 97 ? -11.459 -1.433 1.986 1.00 94.25 97 LYS A N 1
ATOM 772 C CA . LYS A 1 97 ? -12.650 -1.523 2.848 1.00 94.25 97 LYS A CA 1
ATOM 773 C C . LYS A 1 97 ? -12.459 -2.541 3.964 1.00 94.25 97 LYS A C 1
ATOM 775 O O . LYS A 1 97 ? -12.986 -2.397 5.054 1.00 94.25 97 LYS A O 1
ATOM 780 N N . THR A 1 98 ? -11.611 -3.529 3.723 1.00 93.31 98 THR A N 1
ATOM 781 C CA . THR A 1 98 ? -11.193 -4.536 4.701 1.00 93.31 98 THR A CA 1
ATOM 782 C C . THR A 1 98 ? -9.739 -4.305 5.126 1.00 93.31 98 THR A C 1
ATOM 784 O O . THR A 1 98 ? -9.078 -3.382 4.655 1.00 93.31 98 THR A O 1
ATOM 787 N N . GLY A 1 99 ? -9.226 -5.094 6.072 1.00 93.06 99 GLY A N 1
ATOM 788 C CA . GLY A 1 99 ? -7.847 -4.975 6.570 1.00 93.06 99 GLY A CA 1
ATOM 789 C C . GLY A 1 99 ? -7.144 -6.320 6.721 1.00 93.06 99 GLY A C 1
ATOM 790 O O . GLY A 1 99 ? -6.613 -6.611 7.790 1.00 93.06 99 GLY A O 1
ATOM 791 N N . ARG A 1 100 ? -7.197 -7.189 5.702 1.00 95.25 100 ARG A N 1
ATOM 792 C CA . ARG A 1 100 ? -6.567 -8.520 5.785 1.00 95.25 100 ARG A CA 1
ATOM 793 C C . ARG A 1 100 ? -5.041 -8.409 5.676 1.00 95.25 100 ARG A C 1
ATOM 795 O O . ARG A 1 100 ? -4.513 -7.518 5.013 1.00 95.25 100 ARG A O 1
ATOM 802 N N . THR A 1 101 ? -4.320 -9.329 6.316 1.00 95.19 101 THR A N 1
ATOM 803 C CA . THR A 1 101 ? -2.851 -9.392 6.233 1.00 95.19 101 THR A CA 1
ATOM 804 C C . THR A 1 101 ? -2.403 -9.467 4.774 1.00 95.19 101 THR A C 1
ATOM 806 O O . THR A 1 101 ? -2.920 -10.287 4.019 1.00 95.19 101 THR A O 1
ATOM 809 N N . HIS A 1 102 ? -1.448 -8.620 4.381 1.00 97.25 102 HIS A N 1
ATOM 810 C CA . HIS A 1 102 ? -0.898 -8.535 3.022 1.00 97.25 102 HIS A CA 1
ATOM 811 C C . HIS A 1 102 ? -1.949 -8.271 1.917 1.00 97.25 102 HIS A C 1
ATOM 813 O O . HIS A 1 102 ? -1.655 -8.504 0.747 1.00 97.25 102 HIS A O 1
ATOM 819 N N . GLN A 1 103 ? -3.157 -7.791 2.247 1.00 97.81 103 GLN A N 1
ATOM 820 C CA . GLN A 1 103 ? -4.286 -7.707 1.308 1.00 97.81 103 GLN A CA 1
ATOM 821 C C . GLN A 1 103 ? -3.932 -7.002 -0.007 1.00 97.81 103 GLN A C 1
ATOM 823 O O . GLN A 1 103 ? -4.109 -7.582 -1.074 1.00 97.81 103 GLN A O 1
ATOM 828 N N . ILE A 1 104 ? -3.412 -5.771 0.069 1.00 98.50 104 ILE A N 1
ATOM 829 C CA . ILE A 1 104 ? -3.055 -4.973 -1.115 1.00 98.50 104 ILE A CA 1
ATOM 830 C C . ILE A 1 104 ? -2.032 -5.724 -1.972 1.00 98.50 104 ILE A C 1
ATOM 832 O O . ILE A 1 104 ? -2.220 -5.891 -3.173 1.00 98.50 104 ILE A O 1
ATOM 836 N N . ARG A 1 105 ? -0.980 -6.236 -1.330 1.00 98.31 105 ARG A N 1
ATOM 837 C CA . ARG A 1 105 ? 0.141 -6.921 -1.980 1.00 98.31 105 ARG A CA 1
ATOM 838 C C . ARG 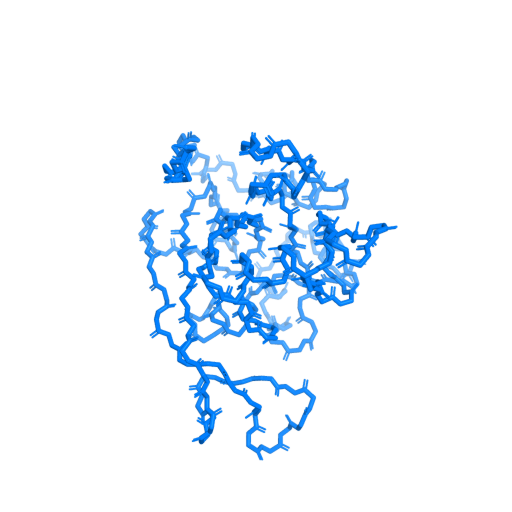A 1 105 ? -0.310 -8.179 -2.728 1.00 98.31 105 ARG A C 1
ATOM 840 O O . ARG A 1 105 ? 0.044 -8.362 -3.889 1.00 98.31 105 ARG A O 1
ATOM 847 N N . VAL A 1 106 ? -1.145 -9.004 -2.092 1.00 97.81 106 VAL A N 1
ATOM 848 C CA . VAL A 1 106 ? -1.710 -10.223 -2.695 1.00 97.81 106 VAL A CA 1
ATOM 849 C C . VAL A 1 106 ? -2.677 -9.891 -3.826 1.00 97.81 106 VAL A C 1
ATOM 851 O O . VAL A 1 106 ? -2.568 -10.476 -4.897 1.00 97.81 106 VAL A O 1
ATOM 854 N N . HIS A 1 107 ? -3.604 -8.953 -3.614 1.00 98.44 107 HIS A N 1
ATOM 855 C CA . HIS A 1 107 ? -4.600 -8.577 -4.622 1.00 98.44 107 HIS A CA 1
ATOM 856 C C . HIS A 1 107 ? -3.943 -8.058 -5.901 1.00 98.44 107 HIS A C 1
ATOM 858 O O . HIS A 1 107 ? -4.300 -8.480 -6.998 1.00 98.44 107 HIS A O 1
ATOM 864 N N . LEU A 1 108 ? -2.974 -7.155 -5.759 1.00 98.31 108 LEU A N 1
ATOM 865 C CA . LEU A 1 108 ? -2.269 -6.570 -6.892 1.00 98.31 108 LEU A CA 1
ATOM 866 C C . LEU A 1 108 ? -1.404 -7.606 -7.623 1.00 98.31 108 LEU A C 1
ATOM 868 O O . LEU A 1 108 ? -1.394 -7.631 -8.852 1.00 98.31 108 LEU A O 1
ATOM 872 N N . SER A 1 109 ? -0.744 -8.506 -6.885 1.00 97.56 109 SER A N 1
ATOM 873 C CA . SER A 1 109 ? 0.011 -9.618 -7.474 1.00 97.56 109 SER A CA 1
ATOM 874 C C . SER A 1 109 ? -0.895 -10.588 -8.248 1.00 97.56 109 SER A C 1
ATOM 876 O O . SER A 1 109 ? -0.582 -10.914 -9.391 1.00 97.56 109 SER A O 1
ATOM 878 N N . GLU A 1 110 ? -2.063 -10.960 -7.705 1.00 96.69 110 GLU A N 1
ATOM 879 C CA . GLU A 1 110 ? -3.047 -11.819 -8.395 1.00 96.69 110 GLU A CA 1
ATOM 880 C C . GLU A 1 110 ? -3.555 -11.186 -9.699 1.00 96.69 110 GLU A C 1
ATOM 882 O O . GLU A 1 110 ? -3.805 -11.882 -10.677 1.00 96.69 110 GLU A O 1
ATOM 887 N N . ARG A 1 111 ? -3.669 -9.852 -9.744 1.00 96.69 111 ARG A N 1
ATOM 888 C CA . ARG A 1 111 ? -4.034 -9.113 -10.963 1.00 96.69 111 ARG A CA 1
ATOM 889 C C . ARG A 1 111 ? -2.863 -8.889 -11.929 1.00 96.69 111 ARG A C 1
ATOM 891 O O . ARG A 1 111 ? -3.050 -8.229 -12.944 1.00 96.69 111 ARG A O 1
ATOM 898 N N . GLY A 1 112 ? -1.675 -9.428 -11.647 1.00 96.38 112 GLY A N 1
ATOM 899 C CA . GLY A 1 112 ? -0.496 -9.325 -12.514 1.00 96.38 112 GLY A CA 1
ATOM 900 C C . GLY A 1 112 ? 0.307 -8.026 -12.367 1.00 96.38 112 GLY A C 1
ATOM 901 O O . GLY A 1 112 ? 1.279 -7.821 -13.104 1.00 96.38 112 GLY A O 1
ATOM 902 N N . TYR A 1 113 ? -0.047 -7.186 -11.391 1.00 97.44 113 TYR A N 1
ATOM 903 C CA . TYR A 1 113 ? 0.569 -5.886 -11.117 1.00 97.44 113 TYR A CA 1
ATOM 904 C C . TYR A 1 113 ? 1.203 -5.854 -9.717 1.00 97.44 113 TYR A C 1
ATOM 906 O O . TYR A 1 113 ? 0.787 -5.066 -8.870 1.00 97.44 113 TYR A O 1
ATOM 914 N N . PRO A 1 114 ? 2.178 -6.727 -9.404 1.00 97.88 114 PRO A N 1
ATOM 915 C CA . PRO A 1 114 ? 2.745 -6.782 -8.064 1.00 97.88 114 PRO A CA 1
ATOM 916 C C . PRO A 1 114 ? 3.435 -5.468 -7.675 1.00 97.88 114 PRO A C 1
ATOM 918 O O . PRO A 1 114 ? 3.983 -4.760 -8.524 1.00 97.88 114 PRO A O 1
ATOM 921 N N . VAL A 1 115 ? 3.446 -5.172 -6.374 1.00 98.38 115 VAL A N 1
ATOM 922 C CA . VAL A 1 115 ? 4.099 -3.977 -5.818 1.00 98.38 115 VAL A CA 1
ATOM 923 C C . VAL A 1 115 ? 5.615 -4.054 -6.042 1.00 98.38 115 VAL A C 1
ATOM 925 O O . VAL A 1 115 ? 6.229 -5.107 -5.850 1.00 98.38 115 VAL A O 1
ATOM 928 N N . ILE A 1 116 ? 6.226 -2.945 -6.461 1.00 97.88 116 ILE A N 1
ATOM 929 C CA . ILE A 1 116 ? 7.681 -2.851 -6.654 1.00 97.88 116 ILE A CA 1
ATOM 930 C C . ILE A 1 116 ? 8.392 -3.016 -5.301 1.00 97.88 116 ILE A C 1
ATOM 932 O O . ILE A 1 116 ? 7.892 -2.551 -4.281 1.00 97.88 116 ILE A O 1
ATOM 936 N N . GLY A 1 117 ? 9.523 -3.728 -5.273 1.00 95.88 117 GLY A N 1
ATOM 937 C CA . GLY A 1 117 ? 10.276 -4.017 -4.040 1.00 95.88 117 GLY A CA 1
ATOM 938 C C . GLY A 1 117 ? 9.653 -5.079 -3.121 1.00 95.88 117 GLY A C 1
ATOM 939 O O . GLY A 1 117 ? 10.219 -5.417 -2.086 1.00 95.88 117 GLY A O 1
ATOM 940 N N . ASP A 1 118 ? 8.499 -5.653 -3.479 1.00 96.25 118 ASP A N 1
ATOM 941 C CA . ASP A 1 118 ? 7.882 -6.716 -2.685 1.00 96.25 118 ASP A CA 1
ATOM 942 C C . ASP A 1 118 ? 8.654 -8.039 -2.818 1.00 96.25 118 ASP A C 1
ATOM 944 O O . ASP A 1 118 ? 8.601 -8.716 -3.842 1.00 96.25 118 ASP A O 1
ATOM 948 N N . THR A 1 119 ? 9.336 -8.460 -1.758 1.00 93.31 119 THR A N 1
ATOM 949 C CA . THR A 1 119 ? 10.140 -9.695 -1.753 1.00 93.31 119 THR A CA 1
ATOM 950 C C . THR A 1 119 ? 9.313 -10.983 -1.667 1.00 93.31 119 THR A C 1
ATOM 952 O O . THR A 1 119 ? 9.839 -12.074 -1.878 1.00 93.31 119 THR A O 1
ATOM 955 N N . VAL A 1 120 ? 8.016 -10.890 -1.358 1.00 94.44 120 VAL A N 1
ATOM 956 C CA . VAL A 1 120 ? 7.142 -12.048 -1.101 1.00 94.44 120 VAL A CA 1
ATOM 957 C C . VAL A 1 120 ? 6.239 -12.350 -2.294 1.00 94.44 120 VAL A C 1
ATOM 959 O O . VAL A 1 120 ? 6.080 -13.522 -2.661 1.00 94.44 120 VAL A O 1
ATOM 962 N N . TYR A 1 121 ? 5.642 -11.303 -2.869 1.00 94.81 121 TYR A N 1
ATOM 963 C CA . TYR A 1 121 ? 4.681 -11.376 -3.979 1.00 94.81 121 TYR A CA 1
ATOM 964 C C . TYR A 1 121 ? 5.149 -10.648 -5.241 1.00 94.81 121 TYR A C 1
ATOM 966 O O . TYR A 1 121 ? 4.411 -10.609 -6.229 1.00 94.81 121 TYR A O 1
ATOM 974 N N . GLY A 1 122 ? 6.333 -10.035 -5.197 1.00 90.00 122 GLY A N 1
ATOM 975 C CA . GLY A 1 122 ? 6.939 -9.362 -6.333 1.00 90.00 122 GLY A CA 1
ATOM 976 C C . GLY A 1 122 ? 7.426 -10.321 -7.406 1.00 90.00 122 GLY A C 1
ATOM 977 O O . GLY A 1 122 ? 7.407 -11.543 -7.265 1.00 90.00 122 GLY A O 1
ATOM 978 N N . ASN A 1 123 ? 7.892 -9.730 -8.501 1.00 87.31 123 ASN A N 1
ATOM 979 C CA . ASN A 1 123 ? 8.480 -10.464 -9.606 1.00 87.31 123 ASN A CA 1
ATOM 980 C C . ASN A 1 123 ? 9.825 -9.838 -9.989 1.00 87.31 123 ASN A C 1
ATOM 982 O O . ASN A 1 123 ? 9.871 -8.833 -10.697 1.00 87.31 123 ASN A O 1
ATOM 986 N N . ALA A 1 124 ? 10.915 -10.452 -9.525 1.00 83.31 124 ALA A N 1
ATOM 987 C CA . ALA A 1 124 ? 12.273 -9.970 -9.763 1.00 83.31 124 ALA A CA 1
ATOM 988 C C . ALA A 1 124 ? 12.653 -9.931 -11.254 1.00 83.31 124 ALA A C 1
ATOM 990 O O . ALA A 1 124 ? 13.482 -9.111 -11.644 1.00 83.31 124 ALA A O 1
ATOM 991 N N . SER A 1 125 ? 12.034 -10.755 -12.113 1.00 87.69 125 SER A N 1
ATOM 992 C CA . SER A 1 125 ? 12.348 -10.750 -13.548 1.00 87.69 125 SER A CA 1
ATOM 993 C C . SER A 1 125 ? 11.907 -9.459 -14.239 1.00 87.69 125 SER A C 1
ATOM 995 O O . SER A 1 125 ? 12.544 -9.039 -15.204 1.00 87.69 125 SER A O 1
ATOM 997 N N . LYS A 1 126 ? 10.895 -8.761 -13.702 1.00 88.56 126 LYS A N 1
ATOM 998 C CA . LYS A 1 126 ? 10.455 -7.460 -14.227 1.00 88.56 126 LYS A CA 1
ATOM 999 C C . LYS A 1 126 ? 11.528 -6.380 -14.110 1.00 88.56 126 LYS A C 1
ATOM 1001 O O . LYS A 1 126 ? 11.540 -5.453 -14.904 1.00 88.56 126 LYS A O 1
ATOM 1006 N N . LEU A 1 127 ? 12.508 -6.537 -13.222 1.00 89.19 127 LEU A N 1
ATOM 1007 C CA . LEU A 1 127 ? 13.652 -5.629 -13.163 1.00 89.19 127 LEU A CA 1
ATOM 1008 C C . LEU A 1 127 ? 14.478 -5.631 -14.464 1.00 89.19 127 LEU A C 1
ATOM 1010 O O . LEU A 1 127 ? 15.164 -4.657 -14.763 1.00 89.19 127 LEU A O 1
ATOM 1014 N N . GLN A 1 128 ? 14.413 -6.706 -15.257 1.00 88.75 128 GLN A N 1
ATOM 1015 C CA . GLN A 1 128 ? 15.095 -6.774 -16.551 1.00 88.75 128 GLN A CA 1
ATOM 1016 C C . GLN A 1 128 ? 14.417 -5.928 -17.632 1.00 88.75 128 GLN A C 1
ATOM 1018 O O . GLN A 1 128 ? 15.054 -5.620 -18.635 1.00 88.75 128 GLN A O 1
ATOM 1023 N N . THR A 1 129 ? 13.167 -5.498 -17.431 1.00 87.44 129 THR A N 1
ATOM 1024 C CA . THR A 1 129 ? 12.491 -4.581 -18.361 1.00 87.44 129 THR A CA 1
ATOM 1025 C C . THR A 1 129 ? 12.951 -3.132 -18.190 1.00 87.44 129 THR A C 1
ATOM 1027 O O . THR A 1 129 ? 12.610 -2.287 -19.014 1.00 87.44 129 THR A O 1
ATOM 1030 N N . ILE A 1 130 ? 13.707 -2.827 -17.130 1.00 93.19 130 ILE A N 1
ATOM 1031 C CA . ILE A 1 130 ? 14.240 -1.492 -16.855 1.00 93.19 130 ILE A CA 1
ATOM 1032 C C . ILE A 1 130 ? 15.587 -1.324 -17.561 1.00 93.19 130 ILE A C 1
ATOM 1034 O O . ILE A 1 130 ? 16.556 -2.026 -17.252 1.00 93.19 130 ILE A O 1
ATOM 1038 N N . LYS A 1 131 ? 15.625 -0.388 -18.517 1.00 91.19 131 LYS A N 1
ATOM 1039 C CA . LYS A 1 131 ? 16.820 -0.044 -19.304 1.00 91.19 131 LYS A CA 1
ATOM 1040 C C . LYS A 1 131 ? 17.681 1.026 -18.638 1.00 91.19 131 LYS A C 1
ATOM 1042 O O . LYS A 1 131 ? 18.898 0.968 -18.760 1.00 91.19 131 LYS A O 1
ATOM 1047 N N . ASP A 1 132 ? 17.050 1.973 -17.948 1.00 93.19 132 ASP A N 1
ATOM 1048 C CA . ASP A 1 132 ? 17.737 3.054 -17.244 1.00 93.19 132 ASP A CA 1
ATOM 1049 C C . ASP A 1 132 ? 18.543 2.487 -16.052 1.00 93.19 132 ASP A C 1
ATOM 1051 O O . ASP A 1 132 ? 17.951 1.880 -15.149 1.00 93.19 132 ASP A O 1
ATOM 1055 N N . PRO A 1 133 ? 19.882 2.643 -16.030 1.00 93.94 133 PRO A N 1
ATOM 1056 C CA . PRO A 1 133 ? 20.717 2.103 -14.961 1.00 93.94 133 PRO A CA 1
ATOM 1057 C C . PRO A 1 133 ? 20.456 2.728 -13.586 1.00 93.94 133 PRO A C 1
ATOM 1059 O O . PRO A 1 133 ? 20.524 2.007 -12.590 1.00 93.94 133 PRO A O 1
ATOM 1062 N N . ALA A 1 134 ? 20.146 4.026 -13.520 1.00 94.75 134 ALA A N 1
ATOM 1063 C CA . ALA A 1 134 ? 19.890 4.736 -12.269 1.00 94.75 134 ALA A CA 1
ATOM 1064 C C . ALA A 1 134 ? 18.567 4.272 -11.651 1.00 94.75 134 ALA A C 1
ATOM 1066 O O . ALA A 1 134 ? 18.532 3.869 -10.490 1.00 94.75 134 ALA A O 1
ATOM 1067 N N . LEU A 1 135 ? 17.504 4.191 -12.457 1.00 95.75 135 LEU A N 1
ATOM 1068 C CA . LEU A 1 135 ? 16.225 3.624 -12.026 1.00 95.75 135 LEU A CA 1
ATOM 1069 C C . LEU A 1 135 ? 16.374 2.159 -11.593 1.00 95.75 135 LEU A C 1
ATOM 1071 O O . LEU A 1 135 ? 15.815 1.738 -10.581 1.00 95.75 135 LEU A O 1
ATOM 1075 N N . LYS A 1 136 ? 17.155 1.362 -12.331 1.00 95.38 136 LYS A N 1
ATOM 1076 C CA . LYS A 1 136 ? 17.418 -0.038 -11.970 1.00 95.38 136 LYS A CA 1
ATOM 1077 C C . LYS A 1 136 ? 18.167 -0.155 -10.642 1.00 95.38 136 LYS A C 1
ATOM 1079 O O . LYS A 1 136 ? 17.881 -1.079 -9.882 1.00 95.38 136 LYS A O 1
ATOM 1084 N N . ALA A 1 137 ? 19.127 0.731 -10.378 1.00 94.50 137 ALA A N 1
ATOM 1085 C CA . ALA A 1 137 ? 19.858 0.779 -9.117 1.00 94.50 137 ALA A CA 1
ATOM 1086 C C . ALA A 1 137 ? 18.938 1.169 -7.952 1.00 94.50 137 ALA A C 1
ATOM 1088 O O . ALA A 1 137 ? 18.953 0.480 -6.935 1.00 94.50 137 ALA A O 1
ATOM 1089 N N . GLU A 1 138 ? 18.073 2.167 -8.137 1.00 95.38 138 GLU A N 1
ATOM 1090 C CA . GLU A 1 138 ? 17.119 2.609 -7.111 1.00 95.38 138 GLU A CA 1
ATOM 1091 C C . GLU A 1 138 ? 16.088 1.524 -6.763 1.00 95.38 138 GLU A C 1
ATOM 1093 O O . GLU A 1 138 ? 15.797 1.248 -5.604 1.00 95.38 138 GLU A O 1
ATOM 1098 N N . ILE A 1 139 ? 15.573 0.800 -7.761 1.00 94.88 139 ILE A N 1
ATOM 1099 C CA . ILE A 1 139 ? 14.661 -0.323 -7.492 1.00 94.88 139 ILE A CA 1
ATOM 1100 C C . ILE A 1 139 ? 15.367 -1.438 -6.706 1.00 94.88 139 ILE A C 1
ATOM 1102 O O . ILE A 1 139 ? 14.734 -2.113 -5.897 1.00 94.88 139 ILE A O 1
ATOM 1106 N N . LYS A 1 140 ? 16.667 -1.663 -6.944 1.00 92.50 140 LYS A N 1
ATOM 1107 C CA . LYS A 1 140 ? 17.457 -2.659 -6.202 1.00 92.50 140 LYS A CA 1
ATOM 1108 C C . LYS A 1 140 ? 17.788 -2.207 -4.782 1.00 92.50 140 LYS A C 1
ATOM 1110 O O . LYS A 1 140 ? 17.881 -3.060 -3.901 1.00 92.50 140 LYS A O 1
ATOM 1115 N N . SER A 1 141 ? 18.015 -0.911 -4.569 1.00 92.88 141 SER A N 1
ATOM 1116 C CA . SER A 1 141 ? 18.285 -0.362 -3.239 1.00 92.88 141 SER A CA 1
ATOM 1117 C C . SER A 1 141 ? 17.033 -0.406 -2.361 1.00 92.88 141 SER A C 1
ATOM 1119 O O . SER A 1 141 ? 17.160 -0.577 -1.150 1.00 92.88 141 SER A O 1
ATOM 1121 N N . LEU A 1 142 ? 15.836 -0.374 -2.958 1.00 92.94 142 LEU A N 1
ATOM 1122 C CA . LEU A 1 142 ? 14.568 -0.490 -2.248 1.00 92.94 142 LEU A CA 1
ATOM 1123 C C . LEU A 1 142 ? 14.427 -1.854 -1.536 1.00 92.94 142 LEU A C 1
ATOM 1125 O O . LEU A 1 142 ? 14.038 -2.862 -2.123 1.00 92.94 142 LEU A O 1
ATOM 1129 N N . GLN A 1 143 ? 14.689 -1.874 -0.227 1.00 89.12 143 GLN A N 1
ATOM 1130 C CA . GLN A 1 143 ? 14.593 -3.071 0.629 1.00 89.12 143 GLN A CA 1
ATOM 1131 C C . GLN A 1 143 ? 13.170 -3.356 1.146 1.00 89.12 143 GLN A C 1
ATOM 1133 O O . GLN A 1 143 ? 12.983 -4.136 2.081 1.00 89.12 143 GLN A O 1
ATOM 1138 N N . ARG A 1 144 ? 12.150 -2.714 0.567 1.00 95.38 144 ARG A N 1
ATOM 1139 C CA . ARG A 1 144 ? 10.761 -2.780 1.033 1.00 95.38 144 ARG A CA 1
ATOM 1140 C C . ARG A 1 144 ? 9.762 -2.669 -0.110 1.00 95.38 144 ARG A C 1
ATOM 1142 O O . ARG A 1 144 ? 10.084 -2.164 -1.178 1.00 95.38 144 ARG A O 1
ATOM 1149 N N . GLN A 1 145 ? 8.512 -3.065 0.125 1.00 97.19 145 GLN A N 1
ATOM 1150 C CA . GLN A 1 145 ? 7.446 -2.778 -0.832 1.00 97.19 145 GLN A CA 1
ATOM 1151 C C . GLN A 1 145 ? 7.228 -1.265 -0.976 1.00 97.19 145 GLN A C 1
ATOM 1153 O O . GLN A 1 145 ? 7.117 -0.540 0.017 1.00 97.19 145 GLN A O 1
ATOM 1158 N N . ALA A 1 146 ? 7.080 -0.804 -2.217 1.00 98.19 146 ALA A N 1
ATOM 1159 C CA . ALA A 1 146 ? 6.673 0.550 -2.573 1.00 98.19 146 ALA A CA 1
ATOM 1160 C C . ALA A 1 146 ? 5.182 0.779 -2.274 1.00 98.19 146 ALA A C 1
ATOM 1162 O O . ALA A 1 146 ? 4.372 1.023 -3.166 1.00 98.19 146 ALA A O 1
ATOM 1163 N N . LEU A 1 147 ? 4.821 0.641 -0.998 1.00 98.62 147 LEU A N 1
ATOM 1164 C CA . LEU A 1 147 ? 3.484 0.782 -0.443 1.00 98.62 147 LEU A CA 1
ATOM 1165 C C . LEU A 1 147 ? 3.549 1.724 0.760 1.00 98.62 147 LEU A C 1
ATOM 1167 O O . LEU A 1 147 ? 4.395 1.557 1.644 1.00 98.62 147 LEU A O 1
ATOM 1171 N N . HIS A 1 148 ? 2.639 2.692 0.795 1.00 98.62 148 HIS A N 1
ATOM 1172 C CA . HIS A 1 148 ? 2.602 3.730 1.815 1.00 98.62 148 HIS A CA 1
ATOM 1173 C C . HIS A 1 148 ? 1.166 4.011 2.267 1.00 98.62 148 HIS A C 1
ATOM 1175 O O . HIS A 1 148 ? 0.300 4.263 1.432 1.00 98.62 148 HIS A O 1
ATOM 1181 N N . ALA A 1 149 ? 0.904 3.979 3.572 1.00 98.25 149 ALA A N 1
ATOM 1182 C CA . ALA A 1 149 ? -0.373 4.344 4.184 1.00 98.25 149 ALA A CA 1
ATOM 1183 C C . ALA A 1 149 ? -0.504 5.874 4.276 1.00 98.25 149 ALA A C 1
ATOM 1185 O O . ALA A 1 149 ? -0.124 6.485 5.275 1.00 98.25 149 ALA A O 1
ATOM 1186 N N . ALA A 1 150 ? -1.029 6.477 3.210 1.00 97.69 150 ALA A N 1
ATOM 1187 C CA . ALA A 1 150 ? -1.016 7.919 2.979 1.00 97.69 150 ALA A CA 1
ATOM 1188 C C . ALA A 1 150 ? -2.120 8.690 3.718 1.00 97.69 150 ALA A C 1
ATOM 1190 O O . ALA A 1 150 ? -1.936 9.863 4.032 1.00 97.69 150 ALA A O 1
ATOM 1191 N N . GLN A 1 151 ? -3.280 8.075 3.973 1.00 97.38 151 GLN A N 1
ATOM 1192 C CA . GLN A 1 151 ? -4.392 8.739 4.664 1.00 97.38 151 GLN A CA 1
ATOM 1193 C C . GLN A 1 151 ? -5.163 7.765 5.549 1.00 97.38 151 GLN A C 1
ATOM 1195 O O . GLN A 1 151 ? -5.437 6.628 5.153 1.00 97.38 151 GLN A O 1
ATOM 1200 N N . LEU A 1 152 ? -5.549 8.242 6.728 1.00 96.00 152 LEU A N 1
ATOM 1201 C CA . LEU A 1 152 ? -6.386 7.531 7.683 1.00 96.00 152 LEU A CA 1
ATOM 1202 C C . LEU A 1 152 ? -7.443 8.494 8.226 1.00 96.00 152 LEU A C 1
ATOM 1204 O O . LEU A 1 152 ? -7.093 9.552 8.748 1.00 96.00 152 LEU A O 1
ATOM 1208 N N . SER A 1 153 ? -8.716 8.122 8.136 1.00 95.81 153 SER A N 1
ATOM 1209 C CA . SER A 1 153 ? -9.813 8.880 8.740 1.00 95.81 153 SER A CA 1
ATOM 1210 C C . SER A 1 153 ? -10.769 7.977 9.510 1.00 95.81 153 SER A C 1
ATOM 1212 O O . SER A 1 153 ? -11.025 6.833 9.127 1.00 95.81 153 SER A O 1
ATOM 1214 N N . PHE A 1 154 ? -11.233 8.486 10.648 1.00 95.75 154 PHE A N 1
ATOM 1215 C CA . PHE A 1 154 ? -12.084 7.783 11.608 1.00 95.75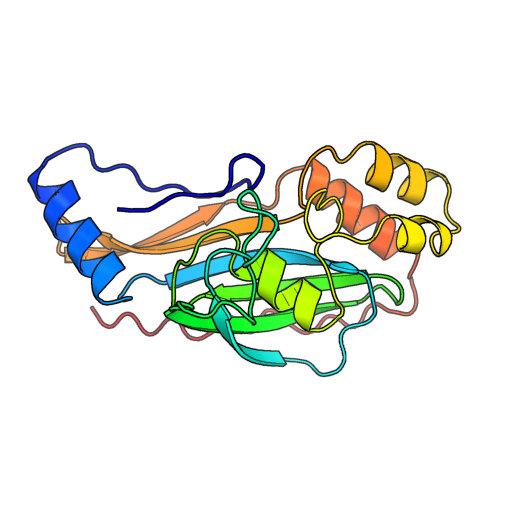 154 PHE A CA 1
ATOM 1216 C C . PHE A 1 154 ? -12.790 8.793 12.521 1.00 95.75 154 PHE A C 1
ATOM 1218 O O . PHE A 1 154 ? -12.495 9.990 12.488 1.00 95.75 154 PHE A O 1
ATOM 1225 N N . ILE A 1 155 ? -13.712 8.311 13.351 1.00 96.69 155 ILE A N 1
ATOM 1226 C CA . ILE A 1 155 ? -14.372 9.121 14.374 1.00 96.69 155 ILE A CA 1
ATOM 1227 C C . ILE A 1 155 ? -13.513 9.126 15.639 1.00 96.69 155 ILE A C 1
ATOM 1229 O O . ILE A 1 155 ? -13.233 8.074 16.222 1.00 96.69 155 ILE A O 1
ATOM 1233 N N . HIS A 1 156 ? -13.073 10.303 16.075 1.00 96.44 156 HIS A N 1
ATOM 1234 C CA . HIS A 1 156 ? -12.224 10.454 17.246 1.00 96.44 156 HIS A CA 1
ATOM 1235 C C . HIS A 1 156 ? -12.933 9.887 18.491 1.00 96.44 156 HIS A C 1
ATOM 1237 O O . HIS A 1 156 ? -14.064 10.274 18.789 1.00 96.44 156 HIS A O 1
ATOM 1243 N N . PRO A 1 157 ? -12.303 8.962 19.242 1.00 95.44 157 PRO A N 1
ATOM 1244 C CA . PRO A 1 157 ? -13.005 8.167 20.250 1.00 95.44 157 PRO A CA 1
ATOM 1245 C C . PRO A 1 157 ? -13.509 8.984 21.446 1.00 95.44 157 PRO A C 1
ATOM 1247 O O . PRO A 1 157 ? -14.388 8.515 22.168 1.00 95.44 157 PRO A O 1
ATOM 1250 N N . GLN A 1 158 ? -12.966 10.180 21.678 1.00 94.94 158 GLN A N 1
ATOM 1251 C CA . GLN A 1 158 ? -13.387 11.038 22.785 1.00 94.94 158 GLN A CA 1
ATOM 1252 C C . GLN A 1 158 ? -14.354 12.136 22.339 1.00 94.94 158 GLN A C 1
ATOM 1254 O O . GLN A 1 158 ? -15.403 12.290 22.950 1.00 94.94 158 GLN A O 1
ATOM 1259 N N . SER A 1 159 ? -14.015 12.878 21.282 1.00 95.81 159 SER A N 1
ATOM 1260 C CA . SER A 1 159 ? -14.834 14.012 20.831 1.00 95.81 159 SER A CA 1
ATOM 1261 C C . SER A 1 159 ? -16.015 13.596 19.957 1.00 95.81 159 SER A C 1
ATOM 1263 O O . SER A 1 159 ? -16.948 14.370 19.810 1.00 95.81 159 SER A O 1
ATOM 1265 N N . GLY A 1 160 ? -15.992 12.398 19.361 1.00 95.56 160 GLY A N 1
ATOM 1266 C CA . GLY A 1 160 ? -17.011 11.981 18.393 1.00 95.56 160 GLY A CA 1
ATOM 1267 C C . GLY A 1 160 ? -16.902 12.690 17.040 1.00 95.56 160 GLY A C 1
ATOM 1268 O O . GLY A 1 160 ? -17.687 12.417 16.140 1.00 95.56 160 GLY A O 1
ATOM 1269 N N . GLU A 1 161 ? -15.914 13.566 16.862 1.00 95.62 161 GLU A N 1
ATOM 1270 C CA . GLU A 1 161 ? -15.696 14.284 15.612 1.00 95.62 161 GLU A CA 1
ATOM 1271 C C . GLU A 1 161 ? -14.925 13.430 14.611 1.00 95.62 161 GLU A C 1
ATOM 1273 O O . GLU A 1 161 ? -14.029 12.656 14.963 1.00 95.62 161 GLU A O 1
ATOM 1278 N N . ARG A 1 162 ? -15.224 13.615 13.328 1.00 94.06 162 ARG A N 1
ATOM 1279 C CA . ARG A 1 162 ? -14.426 13.019 12.263 1.00 94.06 162 ARG A CA 1
ATOM 1280 C C . ARG A 1 162 ? -13.055 13.686 12.198 1.00 94.06 162 ARG A C 1
ATOM 1282 O O . ARG A 1 162 ? -12.950 14.893 12.013 1.00 94.06 162 ARG A O 1
ATOM 1289 N N . VAL A 1 163 ? -12.009 12.869 12.236 1.00 95.81 163 VAL A N 1
ATOM 1290 C CA . VAL A 1 163 ? -10.618 13.301 12.069 1.00 95.81 163 VAL A CA 1
ATOM 1291 C C . VAL A 1 163 ? -10.008 12.671 10.823 1.00 95.81 163 VAL A C 1
ATOM 1293 O O . VAL A 1 163 ? -10.322 11.534 10.463 1.00 95.81 163 VAL A O 1
ATOM 1296 N N . VAL A 1 164 ? -9.138 13.421 10.146 1.00 96.12 164 VAL A N 1
ATOM 1297 C CA . VAL A 1 164 ? -8.428 12.989 8.938 1.00 96.12 164 VAL A CA 1
ATOM 1298 C C . VAL A 1 164 ? -6.944 13.269 9.127 1.00 96.12 164 VAL A C 1
ATOM 1300 O O . VAL A 1 164 ? -6.548 14.406 9.363 1.00 96.12 164 VAL A O 1
ATOM 1303 N N . PHE A 1 165 ? -6.126 12.233 8.990 1.00 97.19 165 PHE A N 1
ATOM 1304 C CA . PHE A 1 165 ? -4.672 12.324 9.042 1.00 97.19 165 PHE A CA 1
ATOM 1305 C C . PHE A 1 165 ? -4.088 11.971 7.680 1.00 97.19 165 PHE A C 1
ATOM 1307 O O . PHE A 1 165 ? -4.571 11.051 7.015 1.00 97.19 165 PHE A O 1
ATOM 1314 N N . SER A 1 166 ? -3.028 12.671 7.282 1.00 96.62 166 SER A N 1
ATOM 1315 C CA . SER A 1 166 ? -2.270 12.400 6.060 1.00 96.62 166 SER A CA 1
ATOM 1316 C C . SER A 1 166 ? -0.781 12.281 6.358 1.00 96.62 166 SER A C 1
ATOM 1318 O O . SER A 1 166 ? -0.251 13.062 7.145 1.00 96.62 166 SER A O 1
ATOM 1320 N N . ALA A 1 167 ? -0.109 11.345 5.694 1.00 95.75 167 ALA A N 1
ATOM 1321 C CA . ALA A 1 167 ? 1.343 11.252 5.655 1.00 95.75 167 ALA A CA 1
ATOM 1322 C C . ALA A 1 167 ? 1.823 11.515 4.217 1.00 95.75 167 ALA A C 1
ATOM 1324 O O . ALA A 1 167 ? 1.241 10.956 3.279 1.00 95.75 167 ALA A O 1
ATOM 1325 N N . PRO A 1 168 ? 2.837 12.377 4.018 1.00 95.56 168 PRO A N 1
ATOM 1326 C CA . PRO A 1 168 ? 3.439 12.557 2.707 1.00 95.56 168 PRO A CA 1
ATOM 1327 C C . PRO A 1 168 ? 4.147 11.273 2.275 1.00 95.56 168 PRO A C 1
ATOM 1329 O O . PRO A 1 168 ? 4.590 10.476 3.108 1.00 95.56 168 PRO A O 1
ATOM 1332 N N . LEU A 1 169 ? 4.274 11.094 0.961 1.00 96.06 169 LEU A N 1
ATOM 1333 C CA . LEU A 1 169 ? 5.049 9.992 0.417 1.00 96.06 169 LEU A CA 1
ATOM 1334 C C . LEU A 1 169 ? 6.507 10.125 0.915 1.00 96.06 169 LEU A C 1
ATOM 1336 O O . LEU A 1 169 ? 7.061 11.224 0.860 1.00 96.06 169 LEU A O 1
ATOM 1340 N N . PRO A 1 170 ? 7.116 9.055 1.453 1.00 97.44 170 PRO A N 1
ATOM 1341 C CA . PRO A 1 170 ? 8.482 9.115 1.958 1.00 97.44 170 PRO A CA 1
ATOM 1342 C C . PRO A 1 170 ? 9.481 9.328 0.817 1.00 97.44 170 PRO A C 1
ATOM 1344 O O . PRO A 1 170 ? 9.217 8.955 -0.327 1.00 97.44 170 PRO A O 1
ATOM 1347 N N . GLU A 1 171 ? 10.631 9.909 1.160 1.00 96.62 171 GLU A N 1
ATOM 1348 C CA . GLU A 1 171 ? 11.664 10.350 0.214 1.00 96.62 171 GLU A CA 1
ATOM 1349 C C . GLU A 1 171 ? 12.112 9.247 -0.755 1.00 96.62 171 GLU A C 1
ATOM 1351 O O . GLU A 1 171 ? 12.216 9.485 -1.953 1.00 96.62 171 GLU A O 1
ATOM 1356 N N . ASP A 1 172 ? 12.288 8.018 -0.269 1.00 95.62 172 ASP A N 1
ATOM 1357 C CA . ASP A 1 172 ? 12.667 6.866 -1.094 1.00 95.62 172 ASP A CA 1
ATOM 1358 C C . ASP A 1 172 ? 11.660 6.585 -2.227 1.00 95.62 172 ASP A C 1
ATOM 1360 O O . ASP A 1 172 ? 12.038 6.324 -3.370 1.00 95.62 172 ASP A O 1
ATOM 1364 N N . LEU A 1 173 ? 10.358 6.686 -1.950 1.00 97.19 173 LEU A N 1
ATOM 1365 C CA . LEU A 1 173 ? 9.315 6.499 -2.960 1.00 97.19 173 LEU A CA 1
ATOM 1366 C C . LEU A 1 173 ? 9.107 7.736 -3.827 1.00 97.19 173 LEU A C 1
ATOM 1368 O O . LEU A 1 173 ? 8.700 7.589 -4.979 1.00 97.19 173 LEU A O 1
ATOM 1372 N N . GLU A 1 174 ? 9.378 8.930 -3.303 1.00 96.56 174 GLU A N 1
ATOM 1373 C CA . GLU A 1 174 ? 9.384 10.160 -4.095 1.00 96.56 174 GLU A CA 1
ATOM 1374 C C . GLU A 1 174 ? 10.500 10.152 -5.143 1.00 96.56 174 GLU A C 1
ATOM 1376 O O . GLU A 1 174 ? 10.239 10.374 -6.328 1.00 96.56 174 GLU A O 1
ATOM 1381 N N . ASN A 1 175 ? 11.714 9.786 -4.737 1.00 96.00 175 ASN A N 1
ATOM 1382 C CA . ASN A 1 175 ? 12.864 9.643 -5.626 1.00 96.00 175 ASN A CA 1
ATOM 1383 C C . ASN A 1 175 ? 12.607 8.567 -6.684 1.00 96.00 175 ASN A C 1
ATOM 1385 O O . ASN A 1 175 ? 12.781 8.806 -7.883 1.00 96.00 175 ASN A O 1
ATOM 1389 N N . LEU A 1 176 ? 12.094 7.405 -6.266 1.00 96.25 176 LEU A N 1
ATOM 1390 C CA . LEU A 1 176 ? 11.745 6.332 -7.190 1.00 96.25 176 LEU A CA 1
ATOM 1391 C C . LEU A 1 176 ? 10.670 6.768 -8.200 1.00 96.25 176 LEU A C 1
ATOM 1393 O O . LEU A 1 176 ? 10.799 6.503 -9.397 1.00 96.25 176 LEU A O 1
ATOM 1397 N N 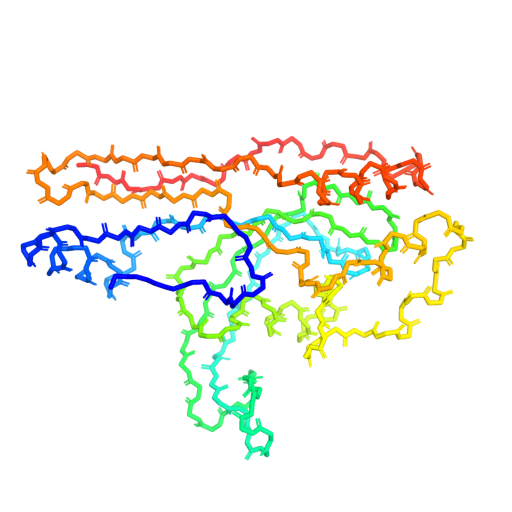. ARG A 1 177 ? 9.624 7.471 -7.744 1.00 95.62 177 ARG A N 1
ATOM 1398 C CA . ARG A 1 177 ? 8.579 8.049 -8.604 1.00 95.62 177 ARG A CA 1
ATOM 1399 C C . ARG A 1 177 ? 9.169 9.016 -9.630 1.00 95.62 177 ARG A C 1
ATOM 1401 O O . ARG A 1 177 ? 8.812 8.941 -10.806 1.00 95.62 177 ARG A O 1
ATOM 1408 N N . ALA A 1 178 ? 10.057 9.909 -9.201 1.00 95.44 178 ALA A N 1
ATOM 1409 C CA . ALA A 1 178 ? 10.692 10.889 -10.075 1.00 95.44 178 ALA A CA 1
ATOM 1410 C C . ALA A 1 178 ? 11.530 10.219 -11.175 1.00 95.44 178 ALA A C 1
ATOM 1412 O O . ALA A 1 178 ? 11.422 10.602 -12.340 1.00 95.44 178 ALA A O 1
ATOM 1413 N N . LEU A 1 179 ? 12.289 9.170 -10.840 1.00 96.12 179 LEU A N 1
ATOM 1414 C CA . LEU A 1 179 ? 13.066 8.400 -11.817 1.00 96.12 179 LEU A CA 1
ATOM 1415 C C . LEU A 1 179 ? 12.172 7.680 -12.834 1.00 96.12 179 LEU A C 1
ATOM 1417 O O . LEU A 1 179 ? 12.453 7.709 -14.031 1.00 96.12 179 LEU A O 1
ATOM 1421 N N . PHE A 1 180 ? 11.062 7.080 -12.392 1.00 95.44 180 PHE A N 1
ATOM 1422 C CA . PHE A 1 180 ? 10.088 6.488 -13.312 1.00 95.44 180 PHE A CA 1
ATOM 1423 C C . PHE A 1 180 ? 9.474 7.520 -14.261 1.00 95.44 180 PHE A C 1
ATOM 1425 O O . PHE A 1 180 ? 9.334 7.244 -15.453 1.00 95.44 180 PHE A O 1
ATOM 1432 N N . ARG A 1 181 ? 9.142 8.711 -13.754 1.00 93.88 181 ARG A N 1
ATOM 1433 C CA . ARG A 1 181 ? 8.624 9.817 -14.567 1.00 93.88 181 ARG A CA 1
ATOM 1434 C C . ARG A 1 181 ? 9.648 10.280 -15.604 1.00 93.88 181 ARG A C 1
ATOM 1436 O O . ARG A 1 181 ? 9.302 10.411 -16.775 1.00 93.88 181 ARG A O 1
ATOM 1443 N N . ALA A 1 182 ? 10.904 10.469 -15.200 1.00 92.81 182 ALA A N 1
ATOM 1444 C CA . ALA A 1 182 ? 11.990 10.869 -16.096 1.00 92.81 182 ALA A CA 1
ATOM 1445 C C . ALA A 1 182 ? 12.259 9.827 -17.197 1.00 92.81 182 ALA A C 1
ATOM 1447 O O . ALA A 1 182 ? 12.504 10.191 -18.345 1.00 92.81 182 ALA A O 1
ATOM 1448 N N . ALA A 1 183 ? 12.146 8.536 -16.874 1.00 90.94 183 ALA A N 1
ATOM 1449 C CA . ALA A 1 183 ? 12.312 7.442 -17.829 1.00 90.94 183 ALA A CA 1
ATOM 1450 C C . ALA A 1 183 ? 11.111 7.253 -18.784 1.00 90.94 183 ALA A C 1
ATOM 1452 O O . ALA A 1 183 ? 11.214 6.485 -19.744 1.00 90.94 183 ALA A O 1
ATOM 1453 N N . ALA A 1 184 ? 9.977 7.924 -18.543 1.00 87.81 184 ALA A N 1
ATOM 1454 C CA . ALA A 1 184 ? 8.741 7.773 -19.314 1.00 87.81 184 ALA A CA 1
ATOM 1455 C C . ALA A 1 184 ? 8.086 9.123 -19.700 1.00 87.81 184 ALA A C 1
ATOM 1457 O O . ALA A 1 184 ? 6.896 9.324 -19.441 1.00 87.81 184 ALA A O 1
ATOM 1458 N N . PRO A 1 185 ? 8.802 10.036 -20.386 1.00 73.06 185 PRO A N 1
ATOM 1459 C CA . PRO A 1 185 ? 8.323 11.398 -20.652 1.00 73.06 185 PRO A CA 1
ATOM 1460 C C . PRO A 1 185 ? 7.036 11.458 -21.500 1.00 73.06 185 PRO A C 1
ATOM 1462 O O . PRO A 1 185 ? 6.281 12.417 -21.400 1.00 73.06 185 PRO A O 1
ATOM 1465 N N . GLY A 1 186 ? 6.745 10.421 -22.298 1.00 71.56 186 GLY A N 1
ATOM 1466 C CA . GLY A 1 186 ? 5.529 10.321 -23.120 1.00 71.56 186 GLY A CA 1
ATOM 1467 C C . GLY A 1 186 ? 4.297 9.720 -22.424 1.00 71.56 186 GLY A C 1
ATOM 1468 O O . GLY A 1 186 ? 3.254 9.599 -23.059 1.00 71.56 186 GLY A O 1
ATOM 1469 N N . TYR A 1 187 ? 4.400 9.318 -21.152 1.00 66.94 187 TYR A N 1
ATOM 1470 C CA . TYR A 1 187 ? 3.303 8.702 -20.382 1.00 66.94 187 TYR A CA 1
ATOM 1471 C C . TYR A 1 187 ? 2.664 9.647 -19.353 1.00 66.94 187 TYR A C 1
ATOM 1473 O O . TYR A 1 187 ? 1.820 9.211 -18.566 1.00 66.94 187 TYR A O 1
ATOM 1481 N N . ALA A 1 188 ? 3.027 10.933 -19.380 1.00 53.12 188 ALA A N 1
ATOM 1482 C CA . ALA A 1 188 ? 2.512 11.976 -18.497 1.00 53.12 188 ALA A CA 1
ATOM 1483 C C . ALA A 1 188 ? 1.033 12.310 -18.790 1.00 53.12 188 ALA A C 1
ATOM 1485 O O . ALA A 1 188 ? 0.688 13.384 -19.270 1.00 53.12 188 ALA A O 1
ATOM 1486 N N . GLY A 1 189 ? 0.137 11.363 -18.524 1.00 52.69 189 GLY A N 1
ATOM 1487 C CA . GLY A 1 189 ? -1.281 11.625 -18.351 1.00 52.69 189 GLY A CA 1
ATOM 1488 C C . GLY A 1 189 ? -1.544 11.857 -16.872 1.00 52.69 189 GLY A C 1
ATOM 1489 O O . GLY A 1 189 ? -1.669 10.893 -16.116 1.00 52.69 189 GLY A O 1
ATOM 1490 N N . GLU A 1 190 ? -1.625 13.118 -16.453 1.00 48.75 190 GLU A N 1
ATOM 1491 C CA . GLU A 1 190 ? -2.152 13.469 -15.137 1.00 48.75 190 GLU A CA 1
ATOM 1492 C C . GLU A 1 190 ? -3.637 13.095 -15.093 1.00 48.75 190 GLU A C 1
ATOM 1494 O O . GLU A 1 190 ? -4.509 13.830 -15.557 1.00 48.75 190 GLU A O 1
ATOM 1499 N N . SER A 1 191 ? -3.967 11.931 -14.537 1.00 50.09 191 SER A N 1
ATOM 1500 C CA . SER A 1 191 ? -5.337 11.706 -14.092 1.00 50.09 191 SER A CA 1
ATOM 1501 C C . SER A 1 191 ? -5.506 12.486 -12.795 1.00 50.09 191 SER A C 1
ATOM 1503 O O . SER A 1 191 ? -4.973 12.084 -11.759 1.00 50.09 191 SER A O 1
ATOM 1505 N N . GLY A 1 192 ? -6.207 13.619 -12.871 1.00 43.59 192 GLY A N 1
ATOM 1506 C CA . GLY A 1 192 ? -6.426 14.516 -11.742 1.00 43.59 192 GLY A CA 1
ATOM 1507 C C . GLY A 1 192 ? -6.811 13.785 -10.451 1.00 43.59 192 GLY A C 1
ATOM 1508 O O . GLY A 1 192 ? -7.476 12.736 -10.472 1.00 43.59 192 GLY A O 1
ATOM 1509 N N . LEU A 1 193 ? -6.388 14.372 -9.326 1.00 41.53 193 LEU A N 1
ATOM 1510 C CA . LEU A 1 193 ? -6.688 13.978 -7.945 1.00 41.53 193 LEU A CA 1
ATOM 1511 C C . LEU A 1 193 ? -8.202 14.013 -7.675 1.00 41.53 193 LEU A C 1
ATOM 1513 O O . LEU A 1 193 ? -8.708 14.825 -6.912 1.00 41.53 193 LEU A O 1
ATOM 1517 N N . GLN A 1 194 ? -8.967 13.125 -8.295 1.00 42.94 194 GLN A N 1
ATOM 1518 C CA . GLN A 1 194 ? -10.329 12.849 -7.869 1.00 42.94 194 GLN A CA 1
ATOM 1519 C C . GLN A 1 194 ? -10.189 11.919 -6.673 1.00 42.94 194 GLN A C 1
ATOM 1521 O O . GLN A 1 194 ? -9.960 10.714 -6.818 1.00 42.94 194 GLN A O 1
ATOM 1526 N N . THR A 1 195 ? -10.216 12.529 -5.496 1.00 48.62 195 THR A N 1
ATOM 1527 C CA . THR A 1 195 ? -10.282 11.865 -4.206 1.00 48.62 195 THR A CA 1
ATOM 1528 C C . THR A 1 195 ? -11.541 11.009 -4.162 1.00 48.62 195 THR A C 1
ATOM 1530 O O . THR A 1 195 ? -12.642 11.478 -4.441 1.00 48.62 195 THR A O 1
ATOM 1533 N N . TRP A 1 196 ? -11.389 9.735 -3.793 1.00 59.16 196 TRP A N 1
ATOM 1534 C CA . TRP A 1 196 ? -12.525 8.906 -3.397 1.00 59.16 196 TRP A CA 1
ATOM 1535 C C . TRP A 1 196 ? -13.354 9.672 -2.362 1.00 59.16 196 TRP A C 1
ATOM 1537 O O . TRP A 1 196 ? -12.775 10.169 -1.385 1.00 59.16 196 TRP A O 1
ATOM 1547 N N . GLN A 1 197 ? -14.668 9.789 -2.599 1.00 52.78 197 GLN A N 1
ATOM 1548 C CA . GLN A 1 197 ? -15.600 10.408 -1.657 1.00 52.78 197 GLN A CA 1
ATOM 1549 C C . GLN A 1 197 ? -15.519 9.641 -0.335 1.00 52.78 197 GLN A C 1
ATOM 1551 O O . GLN A 1 197 ? -15.999 8.513 -0.223 1.00 52.78 197 GLN A O 1
ATOM 1556 N N . ASP A 1 198 ? -14.870 10.249 0.651 1.00 59.34 198 ASP A N 1
ATOM 1557 C CA . ASP A 1 198 ? -14.821 9.733 2.011 1.00 59.34 198 ASP A CA 1
ATOM 1558 C C . ASP A 1 198 ? -16.182 10.027 2.662 1.00 59.34 198 ASP A C 1
ATOM 1560 O O . ASP A 1 198 ? -16.527 11.183 2.927 1.00 59.34 198 ASP A O 1
ATOM 1564 N N . LYS A 1 199 ? -16.980 8.961 2.807 1.00 57.38 199 LYS A N 1
ATOM 1565 C CA . LYS A 1 199 ? -18.397 8.980 3.192 1.00 57.38 199 LYS A CA 1
ATOM 1566 C C . LYS A 1 199 ? -18.619 8.827 4.699 1.00 57.38 199 LYS A C 1
ATOM 1568 O O . LYS A 1 199 ? -19.754 8.549 5.082 1.00 57.38 199 LYS A O 1
ATOM 1573 N N . LEU A 1 200 ? -17.603 9.015 5.549 1.00 59.03 200 LEU A N 1
ATOM 1574 C CA . LEU A 1 200 ? -17.839 9.128 6.992 1.00 59.03 200 LEU A CA 1
ATOM 1575 C C . LEU A 1 200 ? -18.778 10.306 7.249 1.00 59.03 200 LEU A C 1
ATOM 1577 O O . LEU A 1 200 ? -18.367 11.470 7.195 1.00 59.03 200 LEU A O 1
ATOM 1581 N N . LYS A 1 201 ? -20.054 9.981 7.468 1.00 46.94 201 LYS A N 1
ATOM 1582 C CA . LYS A 1 201 ? -21.048 10.899 8.007 1.00 46.94 201 LYS A CA 1
ATOM 1583 C C . LYS A 1 201 ? -20.752 11.023 9.500 1.00 46.94 201 LYS A C 1
ATOM 1585 O O . LYS A 1 201 ? -20.679 10.000 10.180 1.00 46.94 201 LYS A O 1
ATOM 1590 N N . GLY A 1 202 ? -20.488 12.254 9.937 1.00 43.59 202 GLY A N 1
ATOM 1591 C CA . GLY A 1 202 ? -20.533 12.621 11.352 1.00 43.59 202 GLY A CA 1
ATOM 1592 C C . GLY A 1 202 ? -21.965 12.612 11.858 1.00 43.59 202 GLY A C 1
ATOM 1593 O O . GLY A 1 202 ? -22.877 12.776 11.011 1.00 43.59 202 GLY A O 1
#

pLDDT: mean 91.07, std 12.41, range [41.53, 98.62]

Secondary structure (DSSP, 8-state):
-----TT-EE-----SSHHHHHHHHHHHHHT--EEEEEEEEES---SSEEEEE--BEE-SS-TT-EETT-TT-B--EEEEEEEEE-SSEEEEEEEESS--TTHHHHHHHHTT-PBTT-TTT--GGGGGG---HHHHHHHHH--S-SEEEEEEEEE-TTT--EEEEE-PPPHHHHHHHHHHHHT-GGG---------------